Protein AF-A0AAN7Z3M7-F1 (afdb_monomer_lite)

Sequence (203 aa):
MGTEDILPGPYFFSASGLYSAWRIFPDDKDAFILSTVPTQDDPHTYENLNAAAFGASSLCVAVPSRLKATKSEQKPLAGMRIAIKDLFHLKGVHTGCGNRMLHDACKVSSSAVESVLDLGGIIVGKTKTVEFGSSQEVIGDWCDYFYPFNSRGDGYIAGTGSSTGSASSLAAYPWLDITLGTDGELKLEAAVHLLKLIFMSLT

Secondary structure (DSSP, 8-state):
--TTS--SS-EEEETTEEEE-EEEEE-TT--EEEEEEE-SS-TT-EEE-----TT--S-EEEEE-STT----SS-TTTT-EEEEETTS--TTS---TTS----PPPSS--HHHHHHHHTT-EEEEEEP-SGGG---SSS---SSSPPPP-TTTTSSSPPPSSSHHHHHHHHH-TT--EEEE--S---TT------EEE-----

InterPro domains:
  IPR023631 Amidase signature domain [PF01425] (49-184)
  IPR036928 Amidase signature (AS) superfamily [G3DSA:3.90.1300.10] (51-185)
  IPR036928 Amidase signature (AS) superfamily [SSF75304] (69-184)

pLDDT: mean 81.65, std 18.85, range [25.89, 98.0]

Foldseek 3Di:
DDPPPDFDDDWDQDPVGIGFDWDKDFQPQLFFPFWWDADPPDQQAIETDPDDDVPHPGHIWTFGDQRRFDADPQQNQTSAEEEEALLWAGHNADRQQQAPDDDDHDNHTDPVSVVNVRSNYHYGGYTHFDRNQAADPDADPRPHGHFGQALPDPSPDGDGGGSRSQNRCLSHPPSHQWYWDADDGDDVPDSDDDTDTDGPDDD

Radius of gyration: 17.1 Å; chains: 1; bounding box: 47×37×50 Å

Structure (mmCIF, N/CA/C/O backbone):
data_AF-A0AAN7Z3M7-F1
#
_entry.id   AF-A0AAN7Z3M7-F1
#
loop_
_atom_site.group_PDB
_atom_site.id
_atom_site.type_symbol
_atom_site.label_atom_id
_atom_site.label_alt_id
_atom_site.label_comp_id
_atom_site.label_asym_id
_atom_site.label_entity_id
_atom_site.label_seq_id
_atom_site.pdbx_PDB_ins_code
_atom_site.Cartn_x
_atom_site.Cartn_y
_atom_site.Cartn_z
_atom_site.occupancy
_atom_site.B_iso_or_equiv
_atom_site.auth_seq_id
_atom_site.auth_comp_id
_atom_site.auth_asym_id
_atom_site.auth_atom_id
_atom_site.pdbx_PDB_model_num
ATOM 1 N N . MET A 1 1 ? -20.717 -8.870 24.619 1.00 42.72 1 MET A N 1
ATOM 2 C CA . MET A 1 1 ? -20.041 -7.869 23.768 1.00 42.72 1 MET A CA 1
ATOM 3 C C . MET A 1 1 ? -21.131 -7.058 23.103 1.00 42.72 1 MET A C 1
ATOM 5 O O . MET A 1 1 ? -21.916 -7.639 22.365 1.00 42.72 1 MET A O 1
ATOM 9 N N . GLY A 1 2 ? -21.276 -5.793 23.498 1.00 41.59 2 GLY A N 1
ATOM 10 C CA . GLY A 1 2 ? -22.325 -4.911 22.989 1.00 41.59 2 GLY A CA 1
ATOM 11 C C . GLY A 1 2 ? -22.110 -4.613 21.509 1.00 41.59 2 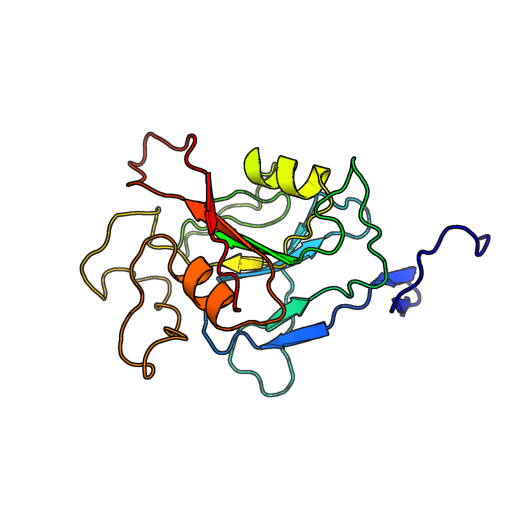GLY A C 1
ATOM 12 O O . GLY A 1 2 ? -20.981 -4.464 21.056 1.00 41.59 2 GLY A O 1
ATOM 13 N N . THR A 1 3 ? -23.199 -4.551 20.759 1.00 49.38 3 THR A N 1
ATOM 14 C CA . THR A 1 3 ? -23.248 -4.275 19.317 1.00 49.38 3 THR A CA 1
ATOM 15 C C . THR A 1 3 ? -22.957 -2.811 18.954 1.00 49.38 3 THR A C 1
ATOM 17 O O . THR A 1 3 ? -23.175 -2.431 17.810 1.00 49.38 3 THR A O 1
ATOM 20 N N . GLU A 1 4 ? -22.498 -1.980 19.896 1.00 53.78 4 GLU A N 1
ATOM 21 C CA . GLU A 1 4 ? -22.423 -0.518 19.729 1.00 53.78 4 GLU A CA 1
ATOM 22 C C . GLU A 1 4 ? -21.101 0.005 19.132 1.00 53.78 4 GLU A C 1
ATOM 24 O O . GLU A 1 4 ? -21.081 1.133 18.656 1.00 53.78 4 GLU A O 1
ATOM 29 N N . ASP A 1 5 ? -20.042 -0.811 19.031 1.00 71.06 5 ASP A N 1
ATOM 30 C CA . ASP A 1 5 ? -18.708 -0.339 18.596 1.00 71.06 5 ASP A CA 1
ATOM 31 C C . ASP A 1 5 ? -18.252 -0.825 17.202 1.00 71.06 5 ASP A C 1
ATOM 33 O O . ASP A 1 5 ? -17.103 -0.620 16.804 1.00 71.06 5 ASP A O 1
ATOM 37 N N . ILE A 1 6 ? -19.117 -1.480 16.420 1.00 78.56 6 ILE A N 1
ATOM 38 C CA . ILE A 1 6 ? -18.743 -1.979 15.084 1.00 78.56 6 ILE A CA 1
ATOM 39 C C . ILE A 1 6 ? -19.221 -0.994 14.014 1.00 78.56 6 ILE A C 1
ATOM 41 O O . ILE A 1 6 ? -20.418 -0.864 13.760 1.00 78.56 6 ILE A O 1
ATOM 45 N N . LEU A 1 7 ? -18.275 -0.333 13.341 1.00 83.88 7 LEU A N 1
ATOM 46 C CA . LEU A 1 7 ? -18.581 0.568 12.226 1.00 83.88 7 LEU A CA 1
ATOM 47 C C . LEU A 1 7 ? -19.316 -0.169 11.087 1.00 83.88 7 LEU A C 1
ATOM 49 O O . LEU A 1 7 ? -18.952 -1.296 10.752 1.00 83.88 7 LEU A O 1
ATOM 53 N N . PRO A 1 8 ? -20.305 0.453 10.421 1.00 85.31 8 PRO A N 1
ATOM 54 C CA . PRO A 1 8 ? -20.988 -0.163 9.287 1.00 85.31 8 PRO A CA 1
ATOM 55 C C . PRO A 1 8 ? -20.027 -0.545 8.155 1.00 85.31 8 PRO A C 1
ATOM 57 O O . PRO A 1 8 ? -19.238 0.269 7.675 1.00 85.31 8 PRO A O 1
ATOM 60 N N . GLY A 1 9 ? -20.110 -1.783 7.669 1.00 86.19 9 GLY A N 1
ATOM 61 C CA . GLY A 1 9 ? -19.325 -2.217 6.518 1.00 86.19 9 GLY A CA 1
ATOM 62 C C . GLY A 1 9 ? -19.331 -3.726 6.311 1.00 86.19 9 GLY A C 1
ATOM 63 O O . GLY A 1 9 ? -19.993 -4.452 7.048 1.00 86.19 9 GLY A O 1
ATOM 64 N N . PRO A 1 10 ? -18.602 -4.216 5.296 1.00 90.94 10 PRO A N 1
ATOM 65 C CA . PRO A 1 10 ? -18.512 -5.641 5.046 1.00 90.94 10 PRO A CA 1
ATOM 66 C C . PRO A 1 10 ? -17.499 -6.280 6.010 1.00 90.94 10 PRO A C 1
ATOM 68 O O . PRO A 1 10 ? -16.396 -5.755 6.232 1.00 90.94 10 PRO A O 1
ATOM 71 N N . TYR A 1 11 ? -17.894 -7.416 6.579 1.00 90.56 11 TYR A N 1
ATOM 72 C CA . TYR A 1 11 ? -17.092 -8.208 7.503 1.00 90.56 11 TYR A CA 1
ATOM 73 C C . TYR A 1 11 ? -17.237 -9.700 7.209 1.00 90.56 11 TYR A C 1
ATOM 75 O O . TYR A 1 11 ? -18.281 -10.147 6.733 1.00 90.56 11 TYR A O 1
ATOM 83 N N . PHE A 1 12 ? -16.205 -10.460 7.554 1.00 90.44 12 PHE A N 1
ATOM 84 C CA . PHE A 1 12 ? -16.257 -11.911 7.660 1.00 90.44 12 PHE A CA 1
ATOM 85 C C . PHE A 1 12 ? -16.180 -12.303 9.132 1.00 90.44 12 PHE A C 1
ATOM 87 O O . PHE A 1 12 ? -15.412 -11.716 9.893 1.00 90.44 12 PHE A O 1
ATOM 94 N N . PHE A 1 13 ? -16.972 -13.289 9.534 1.00 91.06 13 PHE A N 1
ATOM 95 C CA . PHE A 1 13 ? -16.920 -13.847 10.879 1.00 91.06 13 PHE A CA 1
ATOM 96 C C . PHE A 1 13 ? -16.243 -15.218 10.844 1.00 91.06 13 PHE A C 1
ATOM 98 O O . PHE A 1 13 ? -16.541 -16.046 9.984 1.00 91.06 13 PHE A O 1
ATOM 105 N N . SER A 1 14 ? -15.333 -15.435 11.784 1.00 90.31 14 SER A N 1
ATOM 106 C CA . SER A 1 14 ? -14.553 -16.653 11.982 1.00 90.31 14 SER A CA 1
ATOM 107 C C . SER A 1 14 ? -14.596 -17.032 13.466 1.00 90.31 14 SER A C 1
ATOM 109 O O . SER A 1 14 ? -14.865 -16.187 14.319 1.00 90.31 14 SER A O 1
ATOM 111 N N . ALA A 1 15 ? -14.265 -18.283 13.798 1.00 89.25 15 ALA A N 1
ATOM 112 C CA . ALA A 1 15 ? -14.073 -18.711 15.187 1.00 89.25 15 ALA A CA 1
ATOM 113 C C . ALA A 1 15 ? -13.025 -17.860 15.938 1.00 89.25 15 ALA A C 1
ATOM 115 O O . ALA A 1 15 ? -13.081 -17.751 17.159 1.00 89.25 15 ALA A O 1
ATOM 116 N N . SER A 1 16 ? -12.094 -17.241 15.206 1.00 86.31 16 SER A N 1
ATOM 117 C CA . SER A 1 16 ? -11.058 -16.350 15.735 1.00 86.31 16 SER A CA 1
ATOM 118 C C . SER A 1 16 ? -11.484 -14.882 15.866 1.00 86.31 16 SER A C 1
ATOM 120 O O . SER A 1 16 ? -10.731 -14.096 16.431 1.00 86.31 16 SER A O 1
ATOM 122 N N . GLY A 1 17 ? -12.665 -14.491 15.368 1.00 88.12 17 GLY A N 1
ATOM 123 C CA . GLY A 1 17 ? -13.178 -13.125 15.502 1.00 88.12 17 GLY A CA 1
ATOM 124 C C . GLY A 1 17 ? -13.829 -12.554 14.241 1.00 88.12 17 GLY A C 1
ATOM 125 O O . GLY A 1 17 ? -14.156 -13.267 13.290 1.00 88.12 17 GLY A O 1
ATOM 126 N N . LEU A 1 18 ? -14.036 -11.235 14.254 1.00 89.00 18 LEU A N 1
ATOM 127 C CA . LEU A 1 18 ? -14.624 -10.470 13.156 1.00 89.00 18 LEU A CA 1
ATOM 128 C C . LEU A 1 18 ? -13.523 -9.771 12.342 1.00 89.00 18 LEU A C 1
ATOM 130 O O . LEU A 1 18 ? -12.693 -9.052 12.892 1.00 89.00 18 LEU A O 1
ATOM 134 N N . TYR A 1 19 ? -13.543 -9.945 11.024 1.00 88.56 19 TYR A N 1
ATOM 135 C CA . TYR A 1 19 ? -12.515 -9.463 10.102 1.00 88.56 19 TYR A CA 1
ATOM 136 C C . TYR A 1 19 ? -13.113 -8.472 9.113 1.00 88.56 19 TYR A C 1
ATOM 138 O O . TYR A 1 19 ? -14.187 -8.711 8.563 1.00 88.56 19 TYR A O 1
ATOM 146 N N . SER A 1 20 ? -12.421 -7.363 8.847 1.00 88.75 20 SER A N 1
ATOM 147 C CA . SER A 1 20 ? -12.810 -6.465 7.756 1.00 88.75 20 SER A CA 1
ATOM 148 C C . SER A 1 20 ? -12.720 -7.197 6.422 1.00 88.75 20 SER A C 1
ATOM 150 O O . SER A 1 20 ? -11.724 -7.859 6.149 1.00 88.75 20 SER A O 1
ATOM 152 N N . ALA A 1 21 ? -13.740 -7.057 5.578 1.00 91.31 21 ALA A N 1
ATOM 153 C CA . ALA A 1 21 ? -13.697 -7.612 4.236 1.00 91.31 21 ALA A CA 1
ATOM 154 C C . ALA A 1 21 ? -12.974 -6.663 3.272 1.00 91.31 21 ALA A C 1
ATOM 156 O O . ALA A 1 21 ? -13.296 -5.473 3.193 1.00 91.31 21 ALA A O 1
ATOM 157 N N . TRP A 1 22 ? -12.039 -7.220 2.508 1.00 92.38 22 TRP A N 1
ATOM 158 C CA . TRP A 1 22 ? -11.293 -6.529 1.461 1.00 92.38 22 TRP A CA 1
ATOM 159 C C . TRP A 1 22 ? -11.620 -7.179 0.126 1.00 92.38 22 TRP A C 1
ATOM 161 O O . TRP A 1 22 ? -11.685 -8.405 0.018 1.00 92.38 22 TRP A O 1
ATOM 171 N N . ARG A 1 23 ? -11.847 -6.359 -0.897 1.00 93.44 23 ARG A N 1
ATOM 172 C CA . ARG A 1 23 ? -12.007 -6.858 -2.259 1.00 93.44 23 ARG A CA 1
ATOM 173 C C . ARG A 1 23 ? -10.627 -7.024 -2.876 1.00 93.44 23 ARG A C 1
ATOM 175 O O . ARG A 1 23 ? -9.811 -6.116 -2.798 1.00 93.44 23 ARG A O 1
ATOM 182 N N . ILE A 1 24 ? -10.398 -8.164 -3.509 1.00 93.38 24 ILE A N 1
ATOM 183 C CA . ILE A 1 24 ? -9.138 -8.474 -4.175 1.00 93.38 24 ILE A CA 1
ATOM 184 C C . ILE A 1 24 ? -9.234 -8.062 -5.647 1.00 93.38 24 ILE A C 1
ATOM 186 O O . ILE A 1 24 ? -10.194 -8.434 -6.327 1.00 93.38 24 ILE A O 1
ATOM 190 N N . PHE A 1 25 ? -8.268 -7.277 -6.122 1.00 93.62 25 PHE A N 1
ATOM 191 C CA . PHE A 1 25 ? -8.141 -6.873 -7.526 1.00 93.62 25 PHE A CA 1
ATOM 192 C C . PHE A 1 25 ? -6.819 -7.387 -8.102 1.00 93.62 25 PHE A C 1
ATOM 194 O O . PHE A 1 25 ? -5.802 -7.235 -7.430 1.00 93.62 25 PHE A O 1
ATOM 201 N N . PRO A 1 26 ? -6.796 -7.964 -9.314 1.00 93.81 26 PRO A N 1
ATOM 202 C CA . PRO A 1 26 ? -5.538 -8.290 -9.974 1.00 93.81 26 PRO A CA 1
ATOM 203 C C . PRO A 1 26 ? -4.776 -7.009 -10.346 1.00 93.81 26 PRO A C 1
ATOM 205 O O . PRO A 1 26 ? -5.374 -6.000 -10.729 1.00 93.81 26 PRO A O 1
ATOM 208 N N . ASP A 1 27 ? -3.451 -7.049 -10.229 1.00 93.31 27 ASP A N 1
ATOM 209 C CA . ASP A 1 27 ? -2.539 -6.002 -10.685 1.00 93.31 27 ASP A CA 1
ATOM 210 C C . ASP A 1 27 ? -2.136 -6.265 -12.143 1.00 93.31 27 ASP A C 1
ATOM 212 O O . ASP A 1 27 ? -1.028 -6.705 -12.444 1.00 93.31 27 ASP A O 1
ATOM 216 N N . ASP A 1 28 ? -3.060 -6.025 -13.073 1.00 90.50 28 ASP A N 1
ATOM 217 C CA . ASP A 1 28 ? -2.861 -6.280 -14.510 1.00 90.50 28 ASP A CA 1
ATOM 218 C C . ASP A 1 28 ? -1.732 -5.444 -15.134 1.00 90.50 28 ASP A C 1
ATOM 220 O O . ASP A 1 28 ? -1.245 -5.753 -16.222 1.00 90.50 28 ASP A O 1
ATOM 224 N N . LYS A 1 29 ? -1.338 -4.350 -14.475 1.00 88.50 29 LYS A N 1
ATOM 225 C CA . LYS A 1 29 ? -0.234 -3.488 -14.908 1.00 88.50 29 LYS A CA 1
ATOM 226 C C . LYS A 1 29 ? 1.098 -3.844 -14.285 1.00 88.50 29 LYS A C 1
ATOM 228 O O . LYS A 1 29 ? 2.083 -3.204 -14.643 1.00 88.50 29 LYS A O 1
ATOM 233 N N . ASP A 1 30 ? 1.135 -4.838 -13.402 1.00 90.38 30 ASP A N 1
ATOM 234 C CA . ASP A 1 30 ? 2.348 -5.230 -12.690 1.00 90.38 30 ASP A CA 1
ATOM 235 C C . ASP A 1 30 ? 3.014 -3.998 -12.032 1.00 90.38 30 ASP A C 1
ATOM 237 O O . ASP A 1 30 ? 4.217 -3.762 -12.155 1.00 90.38 30 ASP A O 1
ATOM 241 N N . ALA A 1 31 ? 2.187 -3.135 -11.426 1.00 91.69 31 ALA A N 1
ATOM 242 C CA . ALA A 1 31 ? 2.548 -1.839 -10.855 1.00 91.69 31 ALA A CA 1
ATOM 243 C C . ALA A 1 31 ? 2.985 -1.910 -9.389 1.00 91.69 31 ALA A C 1
ATOM 245 O O . ALA A 1 31 ? 3.657 -0.992 -8.899 1.00 91.69 31 ALA A O 1
ATOM 246 N N . PHE A 1 32 ? 2.635 -2.987 -8.695 1.00 94.62 32 PHE A N 1
ATOM 247 C CA . PHE A 1 32 ? 2.927 -3.222 -7.291 1.00 94.62 32 PHE A CA 1
ATOM 248 C C . PHE A 1 32 ? 4.041 -4.265 -7.119 1.00 94.62 32 PHE A C 1
ATOM 250 O O . PHE A 1 32 ? 4.155 -5.215 -7.883 1.00 94.62 32 PHE A O 1
ATOM 257 N N . ILE A 1 33 ? 4.878 -4.079 -6.096 1.00 93.25 33 ILE A N 1
ATOM 258 C CA . ILE A 1 33 ? 5.827 -5.104 -5.619 1.00 93.25 33 ILE A CA 1
ATOM 259 C C . ILE A 1 33 ? 5.152 -5.986 -4.568 1.00 93.25 33 ILE A C 1
ATOM 261 O O . ILE A 1 33 ? 5.421 -7.181 -4.493 1.00 93.25 33 ILE A O 1
ATOM 265 N N . LEU A 1 34 ? 4.270 -5.402 -3.751 1.00 93.00 34 LEU A N 1
ATOM 266 C CA . LEU A 1 34 ? 3.515 -6.127 -2.736 1.00 93.00 34 LEU A CA 1
ATOM 267 C C . LEU A 1 34 ? 2.180 -5.436 -2.432 1.00 93.00 34 LEU A C 1
ATOM 269 O O . LEU A 1 34 ? 2.072 -4.208 -2.508 1.00 93.00 34 LEU A O 1
ATOM 273 N N . SER A 1 35 ? 1.184 -6.229 -2.039 1.00 96.00 35 SER A N 1
ATOM 274 C CA . SER A 1 35 ? -0.085 -5.746 -1.485 1.00 96.00 35 SER A CA 1
ATOM 275 C C . SER A 1 35 ? -0.004 -5.708 0.035 1.00 96.00 35 SER A C 1
ATOM 277 O O . SER A 1 35 ? 0.618 -6.576 0.644 1.00 96.00 35 SER A O 1
ATOM 279 N N . THR A 1 36 ? -0.673 -4.744 0.664 1.00 96.19 36 THR A N 1
ATOM 280 C CA . THR A 1 36 ? -0.674 -4.605 2.125 1.00 96.19 36 THR A CA 1
ATOM 281 C C . THR A 1 36 ? -2.071 -4.574 2.710 1.00 96.19 36 THR A C 1
ATOM 283 O O . THR A 1 36 ? -3.005 -4.050 2.104 1.00 96.19 36 THR A O 1
ATOM 286 N N . VAL A 1 37 ? -2.187 -5.089 3.929 1.00 95.62 37 VAL A N 1
ATOM 287 C CA . VAL A 1 37 ? -3.348 -4.896 4.802 1.00 95.62 37 VAL A CA 1
ATOM 288 C C . VAL A 1 37 ? -2.859 -4.493 6.198 1.00 95.62 37 VAL A C 1
ATOM 290 O O . VAL A 1 37 ? -1.788 -4.942 6.607 1.00 95.62 37 VAL A O 1
ATOM 293 N N . PRO A 1 38 ? -3.577 -3.617 6.920 1.00 95.06 38 PRO A N 1
ATOM 294 C CA . PRO A 1 38 ? -3.274 -3.329 8.313 1.00 95.06 38 PRO A CA 1
ATOM 295 C C . PRO A 1 38 ? -3.558 -4.565 9.168 1.00 95.06 38 PRO A C 1
ATOM 297 O O . PRO A 1 38 ? -4.494 -5.324 8.883 1.00 95.06 38 PRO A O 1
ATOM 300 N N . THR A 1 39 ? -2.783 -4.745 10.233 1.00 93.19 39 THR A N 1
ATOM 301 C CA . THR A 1 39 ? -3.054 -5.790 11.221 1.00 93.19 39 THR A CA 1
ATOM 302 C C . THR A 1 39 ? -4.333 -5.465 11.995 1.00 93.19 39 THR A C 1
ATOM 304 O O . THR A 1 39 ? -4.825 -4.333 11.997 1.00 93.19 39 THR A O 1
ATOM 307 N N . GLN A 1 40 ? -4.917 -6.472 12.646 1.00 85.19 40 GLN A N 1
ATOM 308 C CA . GLN A 1 40 ? -6.149 -6.268 13.415 1.00 85.19 40 GLN A CA 1
ATOM 309 C C . GLN A 1 40 ? -5.932 -5.406 14.665 1.00 85.19 40 GLN A C 1
ATOM 311 O O . GLN A 1 40 ? -6.848 -4.69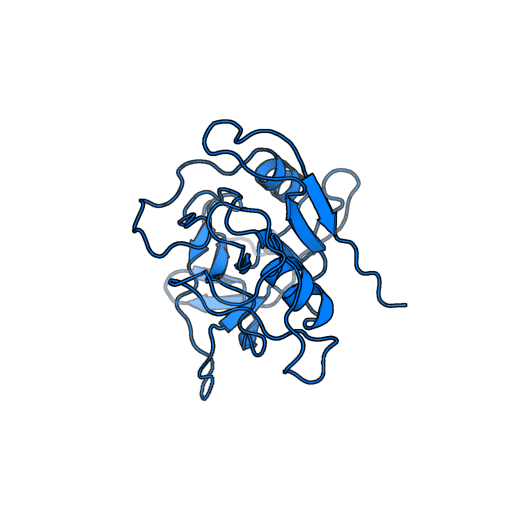2 15.068 1.00 85.19 40 GLN A O 1
ATOM 316 N N . ASP A 1 41 ? -4.737 -5.477 15.253 1.00 87.81 41 ASP A N 1
ATOM 317 C CA . ASP A 1 41 ? -4.434 -4.872 16.550 1.00 87.81 41 ASP A CA 1
ATOM 318 C C . ASP A 1 41 ? -3.913 -3.433 16.435 1.00 87.81 41 ASP A C 1
ATOM 320 O O . ASP A 1 41 ? -4.127 -2.627 17.340 1.00 87.81 41 ASP A O 1
ATOM 324 N N . ASP A 1 42 ? -3.228 -3.097 15.335 1.00 92.94 42 ASP A N 1
ATOM 325 C CA . ASP A 1 42 ? -2.597 -1.792 15.138 1.00 92.94 42 ASP A CA 1
ATOM 326 C C . ASP A 1 42 ? -2.821 -1.282 13.701 1.00 92.94 42 ASP A C 1
ATOM 328 O O . ASP A 1 42 ? -2.194 -1.790 12.770 1.00 92.94 42 ASP A O 1
ATOM 332 N N . PRO A 1 43 ? -3.641 -0.232 13.492 1.00 90.56 43 PRO A N 1
ATOM 333 C CA . PRO A 1 43 ? -3.893 0.325 12.162 1.00 90.56 43 PRO A CA 1
ATOM 334 C C . PRO A 1 43 ? -2.660 0.976 11.507 1.00 90.56 43 PRO A C 1
ATOM 336 O O . PRO A 1 43 ? -2.715 1.312 10.321 1.00 90.56 43 PRO A O 1
ATOM 339 N N . HIS A 1 44 ? -1.562 1.161 12.251 1.00 96.31 44 HIS A N 1
ATOM 340 C CA . HIS A 1 44 ? -0.281 1.660 11.740 1.00 96.31 44 HIS A CA 1
ATOM 341 C C . HIS A 1 44 ? 0.729 0.538 11.469 1.00 96.31 44 HIS A C 1
ATOM 343 O O . HIS A 1 44 ? 1.785 0.799 10.894 1.00 96.31 44 HIS A O 1
ATOM 349 N N . THR A 1 45 ? 0.428 -0.708 11.843 1.00 97.50 45 THR A N 1
ATOM 350 C CA . THR A 1 45 ? 1.241 -1.871 11.475 1.00 97.50 45 THR A CA 1
ATOM 351 C C . THR A 1 45 ? 0.568 -2.614 10.334 1.00 97.50 45 THR A C 1
ATOM 353 O O . THR A 1 45 ? -0.628 -2.883 10.366 1.00 97.50 45 THR A O 1
ATOM 356 N N . TYR A 1 46 ? 1.349 -2.960 9.320 1.00 97.25 46 TYR A N 1
ATOM 357 C CA . TYR A 1 46 ? 0.869 -3.626 8.122 1.00 97.25 46 TYR A CA 1
ATOM 358 C C . TYR A 1 46 ? 1.544 -4.976 7.939 1.00 97.25 46 TYR A C 1
ATOM 360 O O . TYR A 1 46 ? 2.652 -5.213 8.412 1.00 97.25 46 TYR A O 1
ATOM 368 N N . GLU A 1 47 ? 0.881 -5.840 7.191 1.00 95.44 47 GLU A N 1
ATOM 369 C CA . GLU A 1 47 ? 1.401 -7.123 6.747 1.00 95.44 47 GLU A CA 1
ATOM 370 C C . GLU A 1 47 ? 1.241 -7.264 5.231 1.00 95.44 47 GLU A C 1
ATOM 372 O O . GLU A 1 47 ? 0.418 -6.592 4.596 1.00 95.44 47 GLU A O 1
ATOM 377 N N . ASN A 1 48 ? 2.064 -8.128 4.637 1.00 93.00 48 ASN A N 1
ATOM 378 C CA . ASN A 1 48 ? 1.948 -8.458 3.224 1.00 93.00 48 ASN A CA 1
ATOM 379 C C . ASN A 1 48 ? 0.735 -9.373 3.011 1.00 93.00 48 ASN A C 1
ATOM 381 O O . ASN A 1 48 ? 0.636 -10.434 3.634 1.00 93.00 48 ASN A O 1
ATOM 385 N N . LEU A 1 49 ? -0.161 -8.984 2.103 1.00 89.94 49 LEU A N 1
ATOM 386 C CA . LEU A 1 49 ? -1.231 -9.866 1.666 1.00 89.94 49 LEU A CA 1
ATOM 387 C C . LEU A 1 49 ? -0.674 -10.922 0.703 1.00 89.94 49 LEU A C 1
ATOM 389 O O . LEU A 1 49 ? -0.488 -10.671 -0.487 1.00 89.94 49 LEU A O 1
ATOM 393 N N . ASN A 1 50 ? -0.541 -12.147 1.201 1.00 82.56 50 ASN A N 1
ATOM 394 C CA . ASN A 1 50 ? -0.228 -13.318 0.385 1.00 82.56 50 ASN A CA 1
ATOM 395 C C . ASN A 1 50 ? -1.519 -13.992 -0.104 1.00 82.56 50 ASN A C 1
ATOM 397 O O . ASN A 1 50 ? -1.903 -15.055 0.384 1.00 82.56 50 ASN A O 1
ATOM 401 N N . ALA A 1 51 ? -2.217 -13.357 -1.047 1.00 77.69 51 ALA A N 1
ATOM 402 C CA . ALA A 1 51 ? -3.421 -13.913 -1.660 1.00 77.69 51 ALA A CA 1
ATOM 403 C C . ALA A 1 51 ? -3.406 -13.733 -3.182 1.00 77.69 51 ALA A C 1
ATOM 405 O O . ALA A 1 51 ? -2.976 -12.702 -3.694 1.00 77.69 51 ALA A O 1
ATOM 406 N N . ALA A 1 52 ? -3.923 -14.731 -3.897 1.00 75.19 52 ALA A N 1
ATOM 407 C CA . ALA A 1 52 ? -4.102 -14.695 -5.343 1.00 75.19 52 ALA A CA 1
ATOM 408 C C . ALA A 1 52 ? -5.591 -14.823 -5.684 1.00 75.19 52 ALA A C 1
ATOM 410 O O . ALA A 1 52 ? -6.304 -15.646 -5.105 1.00 75.19 52 ALA A O 1
ATOM 411 N N . ALA A 1 53 ? -6.068 -14.015 -6.630 1.00 73.94 53 ALA A N 1
ATOM 412 C CA . ALA A 1 53 ? -7.385 -14.207 -7.218 1.00 73.94 53 ALA A CA 1
ATOM 413 C C . ALA A 1 53 ? -7.369 -15.452 -8.119 1.00 73.94 53 ALA A C 1
ATOM 415 O O . ALA A 1 53 ? -6.379 -15.737 -8.793 1.00 73.94 53 ALA A O 1
ATOM 416 N N . PHE A 1 54 ? -8.472 -16.203 -8.140 1.00 72.31 54 PHE A N 1
ATOM 417 C CA . PHE A 1 54 ? -8.581 -17.392 -8.983 1.00 72.31 54 PHE A CA 1
ATOM 418 C C . PHE A 1 54 ? -8.362 -17.028 -10.460 1.00 72.31 54 PHE A C 1
ATOM 420 O O . PHE A 1 54 ? -9.075 -16.187 -11.004 1.00 72.31 54 PHE A O 1
ATOM 427 N N . GLY A 1 55 ? -7.376 -17.665 -11.095 1.00 76.62 55 GLY A N 1
ATOM 428 C CA . GLY A 1 55 ? -7.016 -17.417 -12.493 1.00 76.62 55 GLY A CA 1
ATOM 429 C C . GLY A 1 55 ? -6.147 -16.178 -12.737 1.00 76.62 55 GLY A C 1
ATOM 430 O O . GLY A 1 55 ? -5.800 -15.927 -13.888 1.00 76.62 55 GLY A O 1
ATOM 431 N N . ALA A 1 56 ? -5.766 -15.422 -11.701 1.00 76.62 56 ALA A N 1
ATOM 432 C CA . ALA A 1 56 ? -4.809 -14.330 -11.845 1.00 76.62 56 ALA A CA 1
ATOM 433 C C . ALA A 1 56 ? -3.373 -14.873 -11.880 1.00 76.62 56 ALA A C 1
ATOM 435 O O . ALA A 1 56 ? -2.969 -15.656 -11.021 1.00 76.62 56 ALA A O 1
ATOM 436 N N . SER A 1 57 ? -2.599 -14.436 -12.873 1.00 78.06 57 SER A N 1
ATOM 437 C CA . SER A 1 57 ? -1.152 -14.675 -12.956 1.00 78.06 57 SER A CA 1
ATOM 438 C C . SER A 1 57 ? -0.325 -13.532 -12.360 1.00 78.06 57 SER A C 1
ATOM 440 O O . SER A 1 57 ? 0.896 -13.639 -12.283 1.00 78.06 57 SER A O 1
ATOM 442 N N . SER A 1 58 ? -0.978 -12.433 -11.982 1.00 83.00 58 SER A N 1
ATOM 443 C CA . SER A 1 58 ? -0.378 -11.242 -11.386 1.00 83.00 58 SER A CA 1
ATOM 444 C C . SER A 1 58 ? -0.621 -11.186 -9.878 1.00 83.00 58 SER A C 1
ATOM 446 O O . SER A 1 58 ? -1.506 -11.856 -9.333 1.00 83.00 58 SER A O 1
ATOM 448 N N . LEU A 1 59 ? 0.170 -10.352 -9.198 1.00 91.06 59 LEU A N 1
ATOM 449 C CA . LEU A 1 59 ? -0.089 -9.982 -7.813 1.00 91.06 59 LEU A CA 1
ATOM 450 C C . LEU A 1 59 ? -1.517 -9.440 -7.678 1.00 91.06 59 LEU A C 1
ATOM 452 O O . LEU A 1 59 ? -2.050 -8.820 -8.594 1.00 91.06 59 LEU A O 1
ATOM 456 N N . CYS A 1 60 ? -2.148 -9.671 -6.533 1.00 94.06 60 CYS A N 1
ATOM 457 C CA . CYS A 1 60 ? -3.457 -9.115 -6.253 1.00 94.06 60 CYS A CA 1
ATOM 458 C C . CYS A 1 60 ? -3.395 -8.108 -5.105 1.00 94.06 60 CYS A C 1
ATOM 460 O O . CYS A 1 60 ? -2.740 -8.347 -4.094 1.00 94.06 60 CYS A O 1
ATOM 462 N N . VAL A 1 61 ? -4.110 -6.995 -5.260 1.00 96.06 61 VAL A N 1
ATOM 463 C CA . VAL A 1 61 ? -4.172 -5.903 -4.290 1.00 96.06 61 VAL A CA 1
ATOM 464 C C . VAL A 1 61 ? -5.440 -6.008 -3.450 1.00 96.06 61 VAL A C 1
ATOM 466 O O . VAL A 1 61 ? -6.554 -6.105 -3.977 1.00 96.06 61 VAL A O 1
ATOM 469 N N . ALA A 1 62 ? -5.266 -5.965 -2.130 1.00 95.56 62 ALA A N 1
ATOM 470 C CA . ALA A 1 62 ? -6.350 -5.851 -1.168 1.00 95.56 62 ALA A CA 1
ATOM 471 C C . ALA A 1 62 ? -6.895 -4.424 -1.168 1.00 95.56 62 ALA A C 1
ATOM 473 O O . ALA A 1 62 ? -6.188 -3.466 -0.861 1.00 95.56 62 ALA A O 1
ATOM 474 N N . VAL A 1 63 ? -8.186 -4.274 -1.441 1.00 95.69 63 VAL A N 1
ATOM 475 C CA . VAL A 1 63 ? -8.833 -2.967 -1.494 1.00 95.69 63 VAL A CA 1
ATOM 476 C C . VAL A 1 63 ? -9.962 -2.897 -0.463 1.00 95.69 63 VAL A C 1
ATOM 478 O O . VAL A 1 63 ? -10.930 -3.662 -0.558 1.00 95.69 63 VAL A O 1
ATOM 481 N N . PRO A 1 64 ? -9.887 -1.974 0.515 1.00 94.50 64 PRO A N 1
ATOM 482 C CA . PRO A 1 64 ? -10.891 -1.868 1.559 1.00 94.50 64 PRO A CA 1
ATOM 483 C C . PRO A 1 64 ? -12.159 -1.198 1.025 1.00 94.50 64 PRO A C 1
ATOM 485 O O . PRO A 1 64 ? -12.135 -0.402 0.077 1.00 94.50 64 PRO A O 1
ATOM 488 N N . SER A 1 65 ? -13.287 -1.494 1.671 1.00 93.19 65 SER A N 1
ATOM 489 C CA . SER A 1 65 ? -14.519 -0.732 1.467 1.00 93.19 65 SER A CA 1
ATOM 490 C C . SER A 1 65 ? -14.400 0.666 2.075 1.00 93.19 65 SER A C 1
ATOM 492 O O . SER A 1 65 ? -13.848 0.839 3.159 1.00 93.19 65 SER A O 1
ATOM 494 N N . ARG A 1 66 ? -14.999 1.656 1.411 1.00 91.19 66 ARG A N 1
ATOM 495 C CA . ARG A 1 66 ? -15.077 3.037 1.907 1.00 91.19 66 ARG A CA 1
ATOM 496 C C . ARG A 1 66 ? -16.212 3.271 2.906 1.00 91.19 66 ARG A C 1
ATOM 498 O O . ARG A 1 66 ? -16.264 4.334 3.502 1.00 91.19 66 ARG A O 1
ATOM 505 N N . LEU A 1 67 ? -17.110 2.301 3.103 1.00 88.62 67 LEU A N 1
ATOM 506 C CA . LEU A 1 67 ? -18.318 2.478 3.928 1.00 88.62 67 LEU A CA 1
ATOM 507 C C . LEU A 1 67 ? -18.022 2.822 5.395 1.00 88.62 67 LEU A C 1
ATOM 509 O O . LEU A 1 67 ? -18.810 3.515 6.025 1.00 88.62 67 LEU A O 1
ATOM 513 N N . LYS A 1 68 ? -16.879 2.365 5.917 1.00 83.25 68 LYS A N 1
ATOM 514 C CA . LYS A 1 68 ? -16.450 2.616 7.302 1.00 83.25 68 LYS A CA 1
ATOM 515 C C . LYS A 1 68 ? -15.843 4.007 7.495 1.00 83.25 68 LYS A C 1
ATOM 517 O O . LYS A 1 68 ? -15.565 4.397 8.624 1.00 83.25 68 LYS A O 1
ATOM 522 N N . ALA A 1 69 ? -15.556 4.720 6.408 1.00 86.94 69 ALA A N 1
ATOM 523 C CA . ALA A 1 69 ? -14.787 5.947 6.453 1.00 86.94 69 ALA A CA 1
ATOM 524 C C . ALA A 1 69 ? -15.691 7.177 6.518 1.00 86.94 69 ALA A C 1
ATOM 526 O O . ALA A 1 69 ? -16.423 7.478 5.576 1.00 86.94 69 ALA A O 1
ATOM 527 N N . THR A 1 70 ? -15.548 7.936 7.599 1.00 88.62 70 THR A N 1
ATOM 528 C CA . THR A 1 70 ? -16.152 9.260 7.746 1.00 88.62 70 THR A CA 1
ATOM 529 C C . THR A 1 70 ? -15.040 10.294 7.720 1.00 88.62 70 THR A C 1
ATOM 531 O O . THR A 1 70 ? -14.188 10.308 8.609 1.00 88.62 70 THR A O 1
ATOM 534 N N . LYS A 1 71 ? -15.028 11.150 6.694 1.00 92.25 71 LYS A N 1
ATOM 535 C CA . LYS A 1 71 ? -14.091 12.275 6.634 1.00 92.25 71 LYS A CA 1
ATOM 536 C C . LYS A 1 71 ? -14.430 13.291 7.719 1.00 92.25 71 LYS A C 1
ATOM 538 O O . LYS A 1 71 ? -15.592 13.649 7.893 1.00 92.25 71 LYS A O 1
ATOM 543 N N . SER A 1 72 ? -13.404 13.769 8.407 1.00 94.25 72 SER A N 1
ATOM 544 C CA . SER A 1 72 ? -13.484 14.880 9.355 1.00 94.25 72 SER A CA 1
ATOM 545 C C . SER A 1 72 ? -12.303 15.825 9.142 1.00 94.25 72 SER A C 1
ATOM 547 O O . SER A 1 72 ? -11.385 15.504 8.386 1.00 94.25 72 SER A O 1
ATOM 549 N N . GLU A 1 73 ? -12.297 16.970 9.823 1.00 94.62 73 GLU A N 1
ATOM 550 C CA . GLU A 1 73 ? -11.149 17.887 9.805 1.00 94.62 73 GLU A CA 1
ATOM 551 C C . GLU A 1 73 ? -9.861 17.210 10.300 1.00 94.62 73 GLU A C 1
ATOM 553 O O . GLU A 1 73 ? -8.785 17.470 9.772 1.00 94.62 73 GLU A O 1
ATOM 558 N N . GLN A 1 74 ? -9.972 16.296 11.271 1.00 95.31 74 GLN A N 1
ATOM 559 C CA . GLN A 1 74 ? -8.840 15.545 11.824 1.00 95.31 74 GLN A CA 1
ATOM 560 C C . GLN A 1 74 ? -8.429 14.359 10.942 1.00 95.31 74 GLN A C 1
ATOM 562 O O . GLN A 1 74 ? -7.272 13.955 10.968 1.00 95.31 74 GLN A O 1
ATOM 567 N N . LYS A 1 75 ? -9.364 13.791 10.166 1.00 95.62 75 LYS A N 1
ATOM 568 C CA . LYS A 1 75 ? -9.117 12.654 9.265 1.00 95.62 75 LYS A CA 1
ATOM 569 C C . LYS A 1 75 ? -9.557 12.964 7.829 1.00 95.62 75 LYS A C 1
ATOM 571 O O . LYS A 1 75 ? -10.497 12.343 7.318 1.00 95.62 75 LYS A O 1
ATOM 576 N N . PRO A 1 76 ? -8.907 13.923 7.147 1.00 96.00 76 PRO A N 1
ATOM 577 C CA . PRO A 1 76 ? -9.310 14.345 5.806 1.00 96.00 76 PRO A CA 1
ATOM 578 C C . PRO A 1 76 ? -9.083 13.259 4.741 1.00 96.00 76 PRO A C 1
ATOM 580 O O . PRO A 1 76 ? -9.751 13.263 3.700 1.00 96.00 76 PRO A O 1
ATOM 583 N N . LEU A 1 77 ? -8.175 12.310 5.004 1.00 95.69 77 LEU A N 1
ATOM 584 C CA . LEU A 1 77 ? -7.870 11.182 4.123 1.00 95.69 77 LEU A CA 1
ATOM 585 C C . LEU A 1 77 ? -8.687 9.925 4.453 1.00 95.69 77 LEU A C 1
ATOM 587 O O . LEU A 1 77 ? -8.482 8.898 3.809 1.00 95.69 77 LEU A O 1
ATOM 591 N N . ALA A 1 78 ? -9.637 9.988 5.397 1.00 95.00 78 ALA A N 1
ATOM 592 C CA . ALA A 1 78 ? -10.489 8.848 5.728 1.00 95.00 78 ALA A CA 1
ATOM 593 C C . ALA A 1 78 ? -11.137 8.250 4.467 1.00 95.00 78 ALA A C 1
ATOM 595 O O . ALA A 1 78 ? -11.842 8.932 3.714 1.00 95.00 78 ALA A O 1
ATOM 596 N N . GLY A 1 79 ? -10.889 6.957 4.242 1.00 93.31 79 GLY A N 1
ATOM 597 C CA . GLY A 1 79 ? -11.432 6.197 3.110 1.00 93.31 79 GLY A CA 1
ATOM 598 C C . GLY A 1 79 ? -10.680 6.378 1.793 1.00 93.31 79 GLY A C 1
ATOM 599 O O . GLY A 1 79 ? -11.073 5.775 0.789 1.00 93.31 79 GLY A O 1
ATOM 600 N N . MET A 1 80 ? -9.613 7.180 1.783 1.00 96.31 80 MET A N 1
ATOM 601 C CA . MET A 1 80 ? -8.707 7.275 0.644 1.00 96.31 80 MET A CA 1
ATOM 602 C C . MET A 1 80 ? -7.772 6.072 0.623 1.00 96.31 80 MET A C 1
ATOM 604 O O . MET A 1 80 ? -7.188 5.684 1.637 1.00 96.31 80 MET A O 1
ATOM 608 N N . ARG A 1 81 ? -7.648 5.483 -0.562 1.00 97.25 81 ARG A N 1
ATOM 609 C CA . ARG A 1 81 ? -6.814 4.316 -0.835 1.00 97.25 81 ARG A CA 1
ATOM 610 C C . ARG A 1 81 ? -5.528 4.795 -1.476 1.00 97.25 81 ARG A C 1
ATOM 612 O O . ARG A 1 81 ? -5.565 5.441 -2.523 1.00 97.25 81 ARG A O 1
ATOM 619 N N . ILE A 1 82 ? -4.413 4.517 -0.819 1.00 97.62 82 ILE A N 1
ATOM 620 C CA . ILE A 1 82 ? -3.134 5.146 -1.118 1.00 97.62 82 ILE A CA 1
ATOM 621 C C . ILE A 1 82 ? -2.106 4.060 -1.379 1.00 97.62 82 ILE A C 1
ATOM 623 O O . ILE A 1 82 ? -2.015 3.091 -0.632 1.00 97.62 82 ILE A O 1
ATOM 627 N N . ALA A 1 83 ? -1.318 4.218 -2.433 1.00 97.81 83 ALA A N 1
ATOM 628 C CA . ALA A 1 83 ? -0.164 3.364 -2.667 1.00 97.81 83 ALA A CA 1
ATOM 629 C C . ALA A 1 83 ? 1.117 4.164 -2.456 1.00 97.81 83 ALA A C 1
ATOM 631 O O . ALA A 1 83 ? 1.177 5.361 -2.740 1.00 97.81 83 ALA A O 1
ATOM 632 N N . ILE A 1 84 ? 2.151 3.510 -1.944 1.00 97.00 84 ILE A N 1
ATOM 633 C CA . ILE A 1 84 ? 3.425 4.169 -1.648 1.00 97.00 84 ILE A CA 1
ATOM 634 C C . ILE A 1 84 ? 4.511 3.586 -2.535 1.00 97.00 84 ILE A C 1
ATOM 636 O O . ILE A 1 84 ? 4.545 2.386 -2.781 1.00 97.00 84 ILE A O 1
ATOM 640 N N . LYS A 1 85 ? 5.397 4.418 -3.068 1.00 94.00 85 LYS A N 1
ATOM 641 C CA . LYS A 1 85 ? 6.605 3.946 -3.750 1.00 94.00 85 LYS A CA 1
ATOM 642 C C . LYS A 1 85 ? 7.419 3.054 -2.815 1.00 94.00 85 LYS A C 1
ATOM 644 O O . LYS A 1 85 ? 7.514 3.362 -1.625 1.00 94.00 85 LYS A O 1
ATOM 649 N N . ASP A 1 86 ? 8.042 1.996 -3.332 1.00 94.00 86 ASP A N 1
ATOM 650 C CA . ASP A 1 86 ? 8.908 1.092 -2.552 1.00 94.00 86 ASP A CA 1
ATOM 651 C C . ASP A 1 86 ? 10.248 1.731 -2.121 1.00 94.00 86 ASP A C 1
ATOM 653 O O . ASP A 1 86 ? 11.290 1.101 -2.098 1.00 94.00 86 ASP A O 1
ATOM 657 N N . LEU A 1 87 ? 10.217 3.012 -1.768 1.00 92.56 87 LEU A N 1
ATOM 658 C CA . LEU A 1 87 ? 11.260 3.750 -1.058 1.00 92.56 87 LEU A CA 1
ATOM 659 C C . LEU A 1 87 ? 10.753 4.257 0.297 1.00 92.56 87 LEU A C 1
ATOM 661 O O . LEU A 1 87 ? 11.536 4.682 1.140 1.00 92.56 87 LEU A O 1
ATOM 665 N N . PHE A 1 88 ? 9.436 4.223 0.512 1.00 94.06 88 PHE A N 1
ATOM 666 C CA . PHE A 1 88 ? 8.834 4.563 1.786 1.00 94.06 88 PHE A CA 1
ATOM 667 C C . PHE A 1 88 ? 8.780 3.324 2.677 1.00 94.06 88 PHE A C 1
ATOM 669 O O . PHE A 1 88 ? 8.258 2.270 2.290 1.00 94.06 88 PHE A O 1
ATOM 676 N N . HIS A 1 89 ? 9.295 3.463 3.893 1.00 96.06 89 HIS A N 1
ATOM 677 C CA . HIS A 1 89 ? 9.125 2.458 4.928 1.00 96.06 89 HIS A CA 1
ATOM 678 C C . HIS A 1 89 ? 7.678 2.463 5.410 1.00 96.06 89 HIS A C 1
ATOM 680 O O . HIS A 1 89 ? 7.078 3.521 5.607 1.00 96.06 89 HIS A O 1
ATOM 686 N N . LEU A 1 90 ? 7.141 1.266 5.611 1.00 97.12 90 LEU A N 1
ATOM 687 C CA . LEU A 1 90 ? 5.839 1.033 6.215 1.00 97.12 90 LEU A CA 1
ATOM 688 C C . LEU A 1 90 ? 6.031 -0.043 7.276 1.00 97.12 90 LEU A C 1
ATOM 690 O O . LEU A 1 90 ? 6.577 -1.111 6.985 1.00 97.12 90 LEU A O 1
ATOM 694 N N . LYS A 1 91 ? 5.646 0.265 8.512 1.00 97.88 91 LYS A N 1
ATOM 695 C CA . LYS A 1 91 ? 5.849 -0.621 9.656 1.00 97.88 91 LYS A CA 1
ATOM 696 C C . LYS A 1 91 ? 5.207 -1.990 9.407 1.00 97.88 91 LYS A C 1
ATOM 698 O O . LYS A 1 91 ? 4.041 -2.073 9.037 1.00 97.88 91 LYS A O 1
ATOM 703 N N . GLY A 1 92 ? 5.976 -3.054 9.626 1.00 96.06 92 GLY A N 1
ATOM 704 C CA . GLY A 1 92 ? 5.546 -4.448 9.472 1.00 96.06 92 GLY A CA 1
ATOM 705 C C . GLY A 1 92 ? 5.718 -5.037 8.066 1.00 96.06 92 GLY A C 1
ATOM 706 O O . GLY A 1 92 ? 5.598 -6.250 7.900 1.00 96.06 92 GLY A O 1
ATOM 707 N N . VAL A 1 93 ? 6.115 -4.235 7.069 1.00 94.81 93 VAL A N 1
ATOM 708 C CA . VAL A 1 93 ? 6.429 -4.733 5.720 1.00 94.81 93 VAL A CA 1
ATOM 709 C C . VAL A 1 93 ? 7.847 -4.381 5.280 1.00 94.81 93 VAL A C 1
ATOM 711 O O . VAL A 1 93 ? 8.459 -3.418 5.741 1.00 94.81 93 VAL A O 1
ATOM 714 N N . HIS A 1 94 ? 8.380 -5.185 4.365 1.00 93.19 94 HIS A N 1
ATOM 715 C CA . HIS A 1 94 ? 9.695 -4.977 3.769 1.00 93.19 94 HIS A CA 1
ATOM 716 C C . HIS A 1 94 ? 9.735 -3.726 2.873 1.00 93.19 94 HIS A C 1
ATOM 718 O O . HIS A 1 94 ? 8.718 -3.323 2.303 1.00 93.19 94 HIS A O 1
ATOM 724 N N . THR A 1 95 ? 10.913 -3.116 2.730 1.00 93.19 95 THR A N 1
ATOM 725 C CA . THR A 1 95 ? 11.193 -2.078 1.724 1.00 93.19 95 THR A CA 1
ATOM 726 C C . THR A 1 95 ? 12.390 -2.517 0.905 1.00 93.19 95 THR A C 1
ATOM 728 O O . THR A 1 95 ? 13.484 -2.595 1.454 1.00 93.19 95 THR A O 1
ATOM 731 N N . GLY A 1 96 ? 12.171 -2.820 -0.374 1.00 90.31 96 GLY A N 1
ATOM 732 C CA . GLY A 1 96 ? 13.212 -3.365 -1.245 1.00 90.31 96 GLY A CA 1
ATOM 733 C C . GLY A 1 96 ? 13.940 -2.317 -2.072 1.00 90.31 96 GLY A C 1
ATOM 734 O O . GLY A 1 96 ? 14.945 -2.640 -2.691 1.00 90.31 96 GLY A O 1
ATOM 735 N N . CYS A 1 97 ? 13.455 -1.073 -2.122 1.00 90.12 97 CYS A N 1
ATOM 736 C CA . CYS A 1 97 ? 14.017 -0.041 -2.994 1.00 90.12 97 CYS A CA 1
ATOM 737 C C . CYS A 1 97 ? 14.042 -0.462 -4.471 1.00 90.12 97 CYS A C 1
ATOM 739 O O . CYS A 1 97 ? 14.916 -0.027 -5.213 1.00 90.12 97 CYS A O 1
ATOM 741 N N . GLY A 1 98 ? 13.097 -1.304 -4.909 1.00 87.81 98 GLY A N 1
ATOM 742 C CA . GLY A 1 98 ? 13.105 -1.863 -6.266 1.00 87.81 98 GLY A CA 1
ATOM 743 C C . GLY A 1 98 ? 14.152 -2.962 -6.502 1.00 87.81 98 GLY A C 1
ATOM 744 O O . GLY A 1 98 ? 14.388 -3.310 -7.653 1.00 87.81 98 GLY A O 1
ATOM 745 N N . ASN A 1 99 ? 14.739 -3.522 -5.441 1.00 87.38 99 ASN A N 1
ATOM 746 C CA . ASN A 1 99 ? 15.688 -4.638 -5.467 1.00 87.38 99 ASN A CA 1
ATOM 747 C C . ASN A 1 99 ? 15.105 -5.876 -4.726 1.00 87.38 99 ASN A C 1
ATOM 749 O O . ASN A 1 99 ? 14.195 -5.758 -3.894 1.00 87.38 99 ASN A O 1
ATOM 753 N N . ARG A 1 100 ? 15.572 -7.087 -5.063 1.00 85.31 100 ARG A N 1
ATOM 754 C CA . ARG A 1 100 ? 15.169 -8.381 -4.460 1.00 85.31 100 ARG A CA 1
ATOM 755 C C . ARG A 1 100 ? 15.919 -8.742 -3.177 1.00 85.31 100 ARG A C 1
ATOM 757 O O . ARG A 1 100 ? 15.630 -9.779 -2.578 1.00 85.31 100 ARG A O 1
ATOM 764 N N . MET A 1 101 ? 16.887 -7.934 -2.766 1.00 78.00 101 MET A N 1
ATOM 765 C CA . MET A 1 101 ? 17.659 -8.127 -1.552 1.00 78.00 101 MET A CA 1
ATOM 766 C C . MET A 1 101 ? 16.697 -8.203 -0.372 1.00 78.00 101 MET A C 1
ATOM 768 O O . MET A 1 101 ? 15.860 -7.330 -0.148 1.00 78.00 101 MET A O 1
ATOM 772 N N . LEU A 1 102 ? 16.798 -9.314 0.349 1.00 65.06 102 LEU A N 1
ATOM 773 C CA . LEU A 1 102 ? 15.960 -9.605 1.497 1.00 65.06 102 LEU A CA 1
ATOM 774 C C . LEU A 1 102 ? 16.459 -8.794 2.690 1.00 65.06 102 LEU A C 1
ATOM 776 O O . LEU A 1 102 ? 17.540 -9.061 3.218 1.00 65.06 102 LEU A O 1
ATOM 780 N N . HIS A 1 103 ? 15.653 -7.835 3.129 1.00 75.06 103 HIS A N 1
ATOM 781 C CA . HIS A 1 103 ? 15.787 -7.197 4.431 1.00 75.06 103 HIS A CA 1
ATOM 782 C C . HIS A 1 103 ? 14.645 -7.626 5.356 1.00 75.06 103 HIS A C 1
ATOM 784 O O . HIS A 1 103 ? 13.611 -8.151 4.930 1.00 75.06 103 HIS A O 1
ATOM 790 N N . ASP A 1 104 ? 14.826 -7.379 6.649 1.00 87.62 104 ASP A N 1
ATOM 791 C CA . ASP A 1 104 ? 13.756 -7.541 7.624 1.00 87.62 104 ASP A CA 1
ATOM 792 C C . ASP A 1 104 ? 12.612 -6.547 7.360 1.00 87.62 104 ASP A C 1
ATOM 794 O O . ASP A 1 104 ? 12.786 -5.490 6.743 1.00 87.62 104 ASP A O 1
ATOM 798 N N . ALA A 1 105 ? 11.422 -6.864 7.873 1.00 90.69 105 ALA A N 1
ATOM 799 C CA . ALA A 1 105 ? 10.309 -5.925 7.879 1.00 90.69 105 ALA A CA 1
ATOM 800 C C . ALA A 1 105 ? 10.680 -4.631 8.626 1.00 90.69 105 ALA A C 1
ATOM 802 O O . ALA A 1 105 ? 11.324 -4.652 9.682 1.00 90.69 105 ALA A O 1
ATOM 803 N N . CYS A 1 106 ? 10.243 -3.486 8.099 1.00 93.00 106 CYS A N 1
ATOM 804 C CA . CYS A 1 106 ? 10.526 -2.195 8.712 1.00 93.00 106 CYS A CA 1
ATOM 805 C C . CYS A 1 106 ? 9.850 -2.090 10.086 1.00 93.00 106 CYS A C 1
ATOM 807 O O . CYS A 1 106 ? 8.670 -2.397 10.240 1.00 93.00 106 CYS A O 1
ATOM 809 N N . LYS A 1 107 ? 10.585 -1.608 11.093 1.00 96.12 107 LYS A N 1
ATOM 810 C CA . LYS A 1 107 ? 10.055 -1.427 12.459 1.00 96.12 107 LYS A CA 1
ATOM 811 C C . LYS A 1 107 ? 9.267 -0.126 12.639 1.00 96.12 107 LYS A C 1
ATOM 813 O O . LYS A 1 107 ? 8.520 0.002 13.604 1.00 96.12 107 LYS A O 1
ATOM 818 N N . VAL A 1 108 ? 9.454 0.829 11.730 1.00 95.81 108 VAL A N 1
ATOM 819 C CA . VAL A 1 108 ? 8.840 2.163 11.740 1.00 95.81 108 VAL A CA 1
ATOM 820 C C . VAL A 1 108 ? 8.483 2.566 10.313 1.00 95.81 108 VAL A C 1
ATOM 822 O O . VAL A 1 108 ? 9.195 2.177 9.381 1.00 95.81 108 VAL A O 1
ATOM 825 N N . SER A 1 109 ? 7.407 3.333 10.128 1.00 97.25 109 SER A N 1
ATOM 826 C CA . SER A 1 109 ? 7.099 3.913 8.818 1.00 97.25 109 SER A CA 1
ATOM 827 C C . SER A 1 109 ? 7.842 5.235 8.621 1.00 97.25 109 SER A C 1
ATOM 829 O O . SER A 1 109 ? 8.262 5.894 9.575 1.00 97.25 109 SER A O 1
ATOM 831 N N . SER A 1 110 ? 8.025 5.640 7.366 1.00 95.69 110 SER A N 1
ATOM 832 C CA . SER A 1 110 ? 8.564 6.964 7.042 1.00 95.69 110 SER A CA 1
ATOM 833 C C . SER A 1 110 ? 7.606 8.067 7.509 1.00 95.69 110 SER A C 1
ATOM 835 O O . SER A 1 110 ? 6.393 7.881 7.478 1.00 95.69 110 SER A O 1
ATOM 837 N N . SER A 1 111 ? 8.121 9.253 7.851 1.00 95.19 111 SER A N 1
ATOM 838 C CA . SER A 1 111 ? 7.309 10.373 8.370 1.00 95.19 111 SER A CA 1
ATOM 839 C C . SER A 1 111 ? 6.119 10.747 7.478 1.00 95.19 111 SER A C 1
ATOM 841 O O . SER A 1 111 ? 5.024 10.987 7.977 1.00 95.19 111 SER A O 1
ATOM 843 N N . ALA A 1 112 ? 6.309 10.745 6.155 1.00 93.75 112 ALA A N 1
ATOM 844 C CA . ALA A 1 112 ? 5.237 11.001 5.194 1.00 93.75 112 ALA A CA 1
ATOM 845 C C . ALA A 1 112 ? 4.140 9.923 5.221 1.00 93.75 112 ALA A C 1
ATOM 847 O O . ALA A 1 112 ? 2.967 10.238 5.036 1.00 93.75 112 ALA A O 1
ATOM 848 N N . VAL A 1 113 ? 4.514 8.663 5.461 1.00 96.38 113 VAL A N 1
ATOM 849 C CA . VAL A 1 113 ? 3.564 7.553 5.596 1.00 96.38 113 VAL A CA 1
ATOM 850 C C . VAL A 1 113 ? 2.808 7.673 6.911 1.00 96.38 113 VAL A C 1
ATOM 852 O O . VAL A 1 113 ? 1.586 7.616 6.884 1.00 96.38 113 VAL A O 1
ATOM 855 N N . GLU A 1 114 ? 3.498 7.930 8.027 1.00 97.12 114 GLU A N 1
ATOM 856 C CA . GLU A 1 114 ? 2.839 8.163 9.324 1.00 97.12 114 GLU A CA 1
ATOM 857 C C . GLU A 1 114 ? 1.838 9.321 9.237 1.00 97.12 114 GLU A C 1
ATOM 859 O O . GLU A 1 114 ? 0.687 9.160 9.621 1.00 97.12 114 GLU A O 1
ATOM 864 N N . SER A 1 115 ? 2.206 10.436 8.592 1.00 96.44 115 SER A N 1
ATOM 865 C CA . SER A 1 115 ? 1.278 11.559 8.379 1.00 96.44 115 SER A CA 1
ATOM 866 C C . SER A 1 115 ? 0.030 11.153 7.590 1.00 96.44 115 SER A C 1
ATOM 868 O O . SER A 1 115 ? -1.073 11.608 7.880 1.00 96.44 115 SER A O 1
ATOM 870 N N . VAL A 1 116 ? 0.174 10.296 6.577 1.00 96.06 116 VAL A N 1
ATOM 871 C CA . VAL A 1 116 ? -0.973 9.793 5.812 1.00 96.06 116 VAL A CA 1
ATOM 872 C C . VAL A 1 116 ? -1.871 8.897 6.665 1.00 96.06 116 VAL A C 1
ATOM 874 O O . VAL A 1 116 ? -3.097 9.019 6.577 1.00 96.06 116 VAL A O 1
ATOM 877 N N . LEU A 1 117 ? -1.277 8.02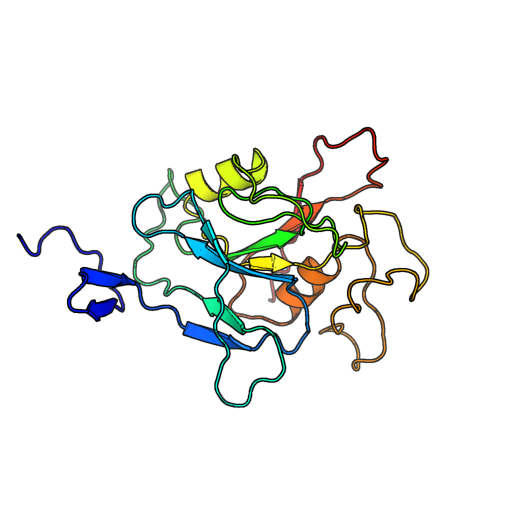6 7.483 1.00 96.81 117 LEU A N 1
ATOM 878 C CA . LEU A 1 117 ? -1.998 7.137 8.396 1.00 96.81 117 LEU A CA 1
ATOM 879 C C . LEU A 1 117 ? -2.751 7.936 9.469 1.00 96.81 117 LEU A C 1
ATOM 881 O O . LEU A 1 117 ? -3.951 7.722 9.654 1.00 96.81 117 LEU A O 1
ATOM 885 N N . ASP A 1 118 ? -2.095 8.925 10.080 1.00 96.75 118 ASP A N 1
ATOM 886 C CA . ASP A 1 118 ? -2.681 9.833 11.076 1.00 96.75 118 ASP A CA 1
ATOM 887 C C . ASP A 1 118 ? -3.907 10.574 10.520 1.00 96.75 118 ASP A C 1
ATOM 889 O O . ASP A 1 118 ? -4.944 10.689 11.180 1.00 96.75 118 ASP A O 1
ATOM 893 N N . LEU A 1 119 ? -3.831 11.015 9.258 1.00 96.69 119 LEU A N 1
ATOM 894 C CA . LEU A 1 119 ? -4.929 11.683 8.551 1.00 96.69 119 LEU A CA 1
ATOM 895 C C . LEU A 1 119 ? -6.031 10.716 8.067 1.00 96.69 119 LEU A C 1
ATOM 897 O O . LEU A 1 119 ? -6.998 11.152 7.430 1.00 96.69 119 LEU A O 1
ATOM 901 N N . GLY A 1 120 ? -5.922 9.418 8.371 1.00 95.62 120 GLY A N 1
ATOM 902 C CA . GLY A 1 120 ? -6.929 8.388 8.099 1.00 95.62 120 GLY A CA 1
ATOM 903 C C . GLY A 1 120 ? -6.822 7.706 6.732 1.00 95.62 120 GLY A C 1
ATOM 904 O O . GLY A 1 120 ? -7.762 7.015 6.329 1.00 95.62 120 GLY A O 1
ATOM 905 N N . GLY A 1 121 ? -5.720 7.906 6.007 1.00 95.94 121 GLY A N 1
ATOM 906 C CA . GLY A 1 121 ? -5.455 7.219 4.746 1.00 95.94 121 GLY A CA 1
ATOM 907 C C . GLY A 1 121 ? -5.116 5.743 4.960 1.00 95.94 121 GLY A C 1
ATOM 908 O O . GLY A 1 121 ? -4.559 5.368 5.988 1.00 95.94 121 GLY A O 1
ATOM 909 N N . ILE A 1 122 ? -5.440 4.896 3.981 1.00 96.56 122 ILE A N 1
ATOM 910 C CA . ILE A 1 122 ? -5.140 3.458 4.042 1.00 96.56 122 ILE A CA 1
ATOM 911 C C . ILE A 1 122 ? -4.118 3.107 2.969 1.00 96.56 122 ILE A C 1
ATOM 913 O O . ILE A 1 122 ? -4.351 3.379 1.786 1.00 96.56 122 ILE A O 1
ATOM 917 N N . ILE A 1 123 ? -3.020 2.461 3.370 1.00 98.00 123 ILE A N 1
ATOM 918 C CA . ILE A 1 123 ? -2.007 1.986 2.428 1.00 98.00 123 ILE A CA 1
ATOM 919 C C . ILE A 1 123 ? -2.406 0.612 1.878 1.00 98.00 123 ILE A C 1
ATOM 921 O O . ILE A 1 123 ? -2.521 -0.358 2.623 1.00 98.00 123 ILE A O 1
ATOM 925 N N . VAL A 1 124 ? -2.629 0.525 0.567 1.00 97.62 124 VAL A N 1
ATOM 926 C CA . VAL A 1 124 ? -3.093 -0.712 -0.101 1.00 97.62 124 VAL A CA 1
ATOM 927 C C . VAL A 1 124 ? -1.955 -1.553 -0.676 1.00 97.62 124 VAL A C 1
ATOM 929 O O . VAL A 1 124 ? -2.126 -2.736 -0.954 1.00 97.62 124 VAL A O 1
ATOM 932 N N . GLY A 1 125 ? -0.779 -0.959 -0.858 1.00 97.06 125 GLY A N 1
ATOM 933 C CA . GLY A 1 125 ? 0.384 -1.682 -1.343 1.00 97.06 125 GLY A CA 1
ATOM 934 C C . GLY A 1 125 ? 1.576 -0.784 -1.615 1.00 97.06 125 GLY A C 1
ATOM 935 O O . GLY A 1 125 ? 1.485 0.452 -1.568 1.00 97.06 125 GLY A O 1
ATOM 936 N N . LYS A 1 126 ? 2.694 -1.431 -1.949 1.00 96.62 126 LYS A N 1
ATOM 937 C CA . LYS A 1 126 ? 3.894 -0.746 -2.417 1.00 96.62 126 LYS A CA 1
ATOM 938 C C . LYS A 1 126 ? 4.052 -0.862 -3.919 1.00 96.62 126 LYS A C 1
ATOM 940 O O . LYS A 1 126 ? 3.970 -1.950 -4.480 1.00 96.62 126 LYS A O 1
ATOM 945 N N . THR A 1 127 ? 4.316 0.270 -4.551 1.00 94.75 127 THR A N 1
ATOM 946 C CA . THR A 1 127 ? 4.481 0.398 -5.998 1.00 94.75 127 THR A CA 1
ATOM 947 C C . THR A 1 127 ? 5.934 0.255 -6.417 1.00 94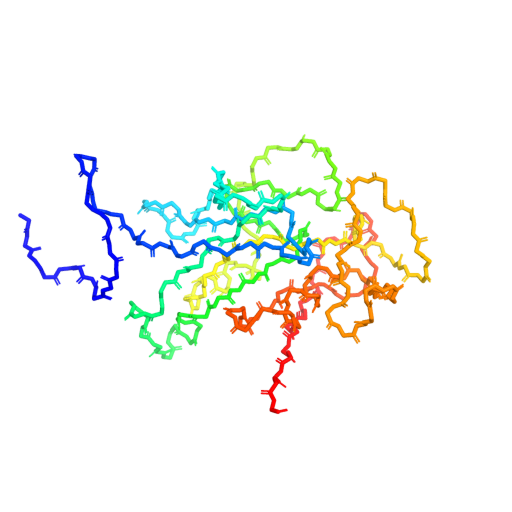.75 127 THR A C 1
ATOM 949 O O . THR A 1 127 ? 6.846 0.664 -5.691 1.00 94.75 127 THR A O 1
ATOM 952 N N . LYS A 1 128 ? 6.138 -0.295 -7.615 1.00 91.44 128 LYS A N 1
ATOM 953 C CA . LYS A 1 128 ? 7.455 -0.426 -8.235 1.00 91.44 128 LYS A CA 1
ATOM 954 C C . LYS A 1 128 ? 8.140 0.924 -8.424 1.00 91.44 128 LYS A C 1
ATOM 956 O O . LYS A 1 128 ? 7.505 1.939 -8.725 1.00 91.44 128 LYS A O 1
ATOM 961 N N . THR A 1 129 ? 9.458 0.899 -8.299 1.00 88.56 129 THR A N 1
ATOM 962 C CA . THR A 1 129 ? 10.361 2.042 -8.447 1.00 88.56 129 THR A CA 1
ATOM 963 C C . THR A 1 129 ? 11.572 1.634 -9.266 1.00 88.56 129 THR A C 1
ATOM 965 O O . THR A 1 129 ? 11.933 0.459 -9.224 1.00 88.56 129 THR A O 1
ATOM 968 N N . VAL A 1 130 ? 12.234 2.608 -9.910 1.00 85.81 130 VAL A N 1
ATOM 969 C CA . VAL A 1 130 ? 13.641 2.422 -10.309 1.00 85.81 130 VAL A CA 1
ATOM 970 C C . VAL A 1 130 ? 14.424 1.985 -9.093 1.00 85.81 130 VAL A C 1
ATOM 972 O O . VAL A 1 130 ? 14.207 2.538 -8.009 1.00 85.81 130 VAL A O 1
ATOM 975 N N . GLU A 1 131 ? 15.317 1.022 -9.291 1.00 85.69 131 GLU A N 1
ATOM 976 C CA . GLU A 1 131 ? 16.216 0.538 -8.258 1.00 85.69 131 GLU A CA 1
ATOM 977 C C . GLU A 1 131 ? 16.918 1.720 -7.565 1.00 85.69 131 GLU A C 1
ATOM 979 O O . GLU A 1 131 ? 17.465 2.621 -8.207 1.00 85.69 131 GLU A O 1
ATOM 984 N N . PHE A 1 132 ? 16.784 1.780 -6.241 1.00 85.38 132 PHE A N 1
ATOM 985 C CA . PHE A 1 132 ? 17.272 2.857 -5.371 1.00 85.38 132 PHE A CA 1
ATOM 986 C C . PHE A 1 132 ? 16.768 4.272 -5.702 1.00 85.38 132 PHE A C 1
ATOM 988 O O . PHE A 1 132 ? 17.265 5.251 -5.155 1.00 85.38 132 PHE A O 1
ATOM 995 N N . GLY A 1 133 ? 15.755 4.412 -6.558 1.00 79.88 133 GLY A N 1
ATOM 996 C CA . GLY A 1 133 ? 15.235 5.710 -6.982 1.00 79.88 133 GLY A CA 1
ATOM 997 C C . GLY A 1 133 ? 16.149 6.466 -7.951 1.00 79.88 133 GLY A C 1
ATOM 998 O O . GLY A 1 133 ? 15.989 7.682 -8.071 1.00 79.88 133 GLY A O 1
ATOM 999 N N . SER A 1 134 ? 17.074 5.772 -8.628 1.00 73.31 134 SER A N 1
ATOM 1000 C CA . SER A 1 134 ? 17.984 6.363 -9.621 1.00 73.31 134 SER A CA 1
ATOM 1001 C C . SER A 1 134 ? 17.234 7.082 -10.752 1.00 73.31 134 SER A C 1
ATOM 1003 O O . SER A 1 134 ? 16.072 6.779 -11.045 1.00 73.31 134 SER A O 1
ATOM 1005 N N . SER A 1 135 ? 17.899 8.037 -11.409 1.00 65.81 135 SER A N 1
ATOM 1006 C CA . SER A 1 135 ? 17.399 8.612 -12.660 1.00 65.81 135 SER A CA 1
ATOM 1007 C C . SER A 1 135 ? 17.352 7.543 -13.743 1.00 65.81 135 SER A C 1
ATOM 1009 O O . SER A 1 135 ? 18.137 6.590 -13.737 1.00 65.81 135 SER A O 1
ATOM 1011 N N . GLN A 1 136 ? 16.410 7.684 -14.675 1.00 58.44 136 GLN A N 1
ATOM 1012 C CA . GLN A 1 136 ? 16.445 6.857 -15.866 1.00 58.44 136 GLN A CA 1
ATOM 1013 C C . GLN A 1 136 ? 15.814 7.523 -17.082 1.00 58.44 136 GLN A C 1
ATOM 1015 O O . GLN A 1 136 ? 14.632 7.871 -17.080 1.00 58.44 136 GLN A O 1
ATOM 1020 N N . GLU A 1 137 ? 16.634 7.602 -18.128 1.00 53.69 137 GLU A N 1
ATOM 1021 C CA . GLU A 1 137 ? 16.264 7.889 -19.516 1.00 53.69 137 GLU A CA 1
ATOM 1022 C C . GLU A 1 137 ? 16.250 6.615 -20.390 1.00 53.69 137 GLU A C 1
ATOM 1024 O O . GLU A 1 137 ? 15.751 6.652 -21.512 1.00 53.69 137 GLU A O 1
ATOM 1029 N N . VAL A 1 138 ? 16.762 5.474 -19.896 1.00 50.31 138 VAL A N 1
ATOM 1030 C CA . VAL A 1 138 ? 16.954 4.247 -20.692 1.00 50.31 138 VAL A CA 1
ATOM 1031 C C . VAL A 1 138 ? 16.237 3.047 -20.073 1.00 50.31 138 VAL A C 1
ATOM 1033 O O . VAL A 1 138 ? 16.271 2.819 -18.868 1.00 50.31 138 VAL A O 1
ATOM 1036 N N . ILE A 1 139 ? 15.566 2.289 -20.935 1.00 49.03 139 ILE A N 1
ATOM 1037 C CA . ILE A 1 139 ? 14.740 1.123 -20.627 1.00 49.03 139 ILE A CA 1
ATOM 1038 C C . ILE A 1 139 ? 15.662 -0.103 -20.518 1.00 49.03 139 ILE A C 1
ATOM 1040 O O . ILE A 1 139 ? 16.267 -0.474 -21.521 1.00 49.03 139 ILE A O 1
ATOM 1044 N N . GLY A 1 140 ? 15.749 -0.751 -19.348 1.00 51.19 140 GLY A N 1
ATOM 1045 C CA . GLY A 1 140 ? 16.316 -2.111 -19.249 1.00 51.19 140 GLY A CA 1
ATOM 1046 C C . GLY A 1 140 ? 17.337 -2.406 -18.146 1.00 51.19 140 GLY A C 1
ATOM 1047 O O . GLY A 1 140 ? 17.677 -3.572 -17.984 1.00 51.19 140 GLY A O 1
ATOM 1048 N N . ASP A 1 141 ? 17.792 -1.422 -17.365 1.00 57.81 141 ASP A N 1
ATOM 1049 C CA . ASP A 1 141 ? 18.862 -1.676 -16.378 1.00 57.81 141 ASP A CA 1
ATOM 1050 C C . ASP A 1 141 ? 18.386 -2.279 -15.040 1.00 57.81 141 ASP A C 1
ATOM 1052 O O . ASP A 1 141 ? 19.216 -2.654 -14.216 1.00 57.81 141 ASP A O 1
ATOM 1056 N N . TRP A 1 142 ? 17.074 -2.406 -14.789 1.00 67.50 142 TRP A N 1
ATOM 1057 C CA . TRP A 1 142 ? 16.595 -3.030 -13.544 1.00 67.50 142 TRP A CA 1
ATOM 1058 C C . TRP A 1 142 ? 16.540 -4.534 -13.753 1.00 67.50 142 TRP A C 1
ATOM 1060 O O . TRP A 1 142 ? 15.703 -5.045 -14.500 1.00 67.50 142 TRP A O 1
ATOM 1070 N N . CYS A 1 143 ? 17.429 -5.254 -13.083 1.00 66.69 143 CYS A N 1
ATOM 1071 C CA . CYS A 1 143 ? 17.520 -6.703 -13.241 1.00 66.69 143 CYS A CA 1
ATOM 1072 C C . CYS A 1 143 ? 16.484 -7.452 -12.384 1.00 66.69 143 CYS A C 1
ATOM 1074 O O . CYS A 1 143 ? 16.151 -8.604 -12.668 1.00 66.69 143 CYS A O 1
ATOM 1076 N N . ASP A 1 144 ? 15.953 -6.793 -11.351 1.00 82.25 144 ASP A N 1
ATOM 1077 C CA . ASP A 1 144 ? 15.164 -7.442 -10.307 1.00 82.25 144 ASP A CA 1
ATOM 1078 C C . ASP A 1 144 ? 13.651 -7.413 -10.544 1.00 82.25 144 ASP A C 1
ATOM 1080 O O . ASP A 1 144 ? 12.976 -8.429 -10.349 1.00 82.25 144 ASP A O 1
ATOM 1084 N N . TYR A 1 145 ? 13.092 -6.293 -10.998 1.00 82.88 145 TYR A N 1
ATOM 1085 C CA . TYR A 1 145 ? 11.665 -6.199 -11.310 1.00 82.88 145 TYR A CA 1
ATOM 1086 C C . TYR A 1 145 ? 11.451 -5.577 -12.682 1.00 82.88 145 TYR A C 1
ATOM 1088 O O . TYR A 1 145 ? 11.989 -4.517 -12.989 1.00 82.88 145 TYR A O 1
ATOM 1096 N N . PHE A 1 146 ? 10.604 -6.221 -13.484 1.00 81.12 146 PHE A N 1
ATOM 1097 C CA . PHE A 1 146 ? 10.178 -5.669 -14.763 1.00 81.12 146 PHE A CA 1
ATOM 1098 C C . PHE A 1 146 ? 9.373 -4.384 -14.574 1.00 81.12 146 PHE A C 1
ATOM 1100 O O . PHE A 1 146 ? 8.653 -4.220 -13.580 1.00 81.12 146 PHE A O 1
ATOM 1107 N N . TYR A 1 147 ? 9.473 -3.501 -15.569 1.00 81.38 147 TYR A N 1
ATOM 1108 C CA . TYR A 1 147 ? 8.692 -2.274 -15.623 1.00 81.38 147 TYR A CA 1
ATOM 1109 C C . TYR A 1 147 ? 7.197 -2.580 -15.580 1.00 81.38 147 TYR A C 1
ATOM 1111 O O . TYR A 1 147 ? 6.744 -3.524 -16.232 1.00 81.38 147 TYR A O 1
ATOM 1119 N N . PRO A 1 148 ? 6.417 -1.747 -14.878 1.00 85.56 148 PRO A N 1
ATOM 1120 C CA . PRO A 1 148 ? 4.977 -1.828 -14.980 1.00 85.56 148 PRO A CA 1
ATOM 1121 C C . PRO A 1 148 ? 4.525 -1.441 -16.389 1.00 85.56 148 PRO A C 1
ATOM 1123 O O . PRO A 1 148 ? 5.129 -0.585 -17.046 1.00 85.56 148 PRO A O 1
ATOM 1126 N N . PHE A 1 149 ? 3.415 -2.017 -16.834 1.00 83.50 149 PHE A N 1
ATOM 1127 C CA . PHE A 1 149 ? 2.798 -1.628 -18.093 1.00 83.50 149 PHE A CA 1
ATOM 1128 C C . PHE A 1 149 ? 2.316 -0.180 -18.020 1.00 83.50 149 PHE A C 1
ATOM 1130 O O . PHE A 1 149 ? 1.671 0.243 -17.057 1.00 83.50 149 PHE A O 1
ATOM 1137 N N . ASN A 1 150 ? 2.601 0.592 -19.064 1.00 80.69 150 ASN A N 1
ATOM 1138 C CA . ASN A 1 150 ? 2.117 1.957 -19.170 1.00 80.69 150 ASN A CA 1
ATOM 1139 C C . ASN A 1 150 ? 0.635 1.966 -19.555 1.00 80.69 150 ASN A C 1
ATOM 1141 O O . ASN A 1 150 ? 0.271 1.691 -20.697 1.00 80.69 150 ASN A O 1
ATOM 1145 N N . SER A 1 151 ? -0.215 2.346 -18.608 1.00 77.06 151 SER A N 1
ATOM 1146 C CA . SER A 1 151 ? -1.671 2.430 -18.772 1.00 77.06 151 SER A CA 1
ATOM 1147 C C . SER A 1 151 ? -2.122 3.442 -19.830 1.00 77.06 151 SER A C 1
ATOM 1149 O O . SER A 1 151 ? -3.248 3.351 -20.309 1.00 77.06 151 SER A O 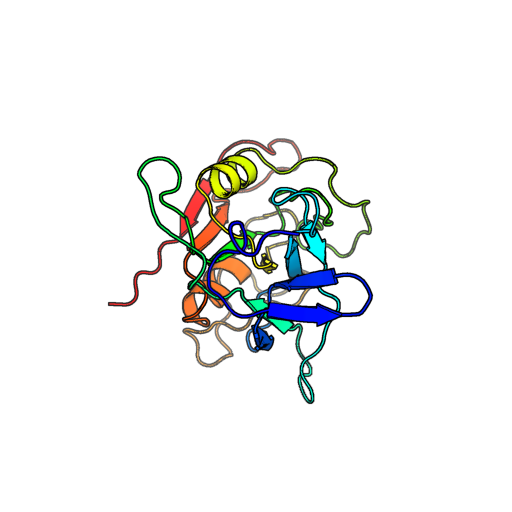1
ATOM 1151 N N . ARG A 1 152 ? -1.263 4.407 -20.188 1.00 71.50 152 ARG A N 1
ATOM 1152 C CA . ARG A 1 152 ? -1.510 5.412 -21.234 1.00 71.50 152 ARG A CA 1
ATOM 1153 C C . ARG A 1 152 ? -0.830 5.096 -22.568 1.00 71.50 152 ARG A C 1
ATOM 1155 O O . ARG A 1 152 ? -1.010 5.854 -23.518 1.00 71.50 152 ARG A O 1
ATOM 1162 N N . GLY A 1 153 ? -0.030 4.035 -22.622 1.00 67.81 153 GLY A N 1
ATOM 1163 C CA . GLY A 1 153 ? 0.577 3.535 -23.850 1.00 67.81 153 GLY A CA 1
ATOM 1164 C C . GLY A 1 153 ? -0.266 2.432 -24.484 1.00 67.81 153 GLY A C 1
ATOM 1165 O O . GLY A 1 153 ? -1.252 1.963 -23.922 1.00 67.81 153 GLY A O 1
ATOM 1166 N N . ASP A 1 154 ? 0.179 1.959 -25.638 1.00 67.44 154 ASP A N 1
ATOM 1167 C CA . ASP A 1 154 ? -0.312 0.751 -26.315 1.00 67.44 154 ASP A CA 1
ATOM 1168 C C . ASP A 1 154 ? 0.238 -0.554 -25.697 1.00 67.44 154 ASP A C 1
ATOM 1170 O O . ASP A 1 154 ? 0.158 -1.620 -26.300 1.00 67.44 154 ASP A O 1
ATOM 1174 N N . GLY A 1 155 ? 0.816 -0.473 -24.494 1.00 58.22 155 GLY A N 1
ATOM 1175 C CA . GLY A 1 155 ? 1.533 -1.565 -23.838 1.00 58.22 155 GLY A CA 1
ATOM 1176 C C . GLY A 1 155 ? 3.016 -1.665 -24.209 1.00 58.22 155 GLY A C 1
ATOM 1177 O O . GLY A 1 155 ? 3.736 -2.390 -23.526 1.00 58.22 155 GLY A O 1
ATOM 1178 N N . TYR A 1 156 ? 3.491 -0.913 -25.210 1.00 63.09 156 TYR A N 1
ATOM 1179 C CA . TYR A 1 156 ? 4.879 -0.968 -25.692 1.00 63.09 156 TYR A CA 1
ATOM 1180 C C . TYR A 1 156 ? 5.684 0.306 -25.408 1.00 63.09 156 TYR A C 1
ATOM 1182 O O . TYR A 1 156 ? 6.914 0.281 -25.436 1.00 63.09 156 TYR A O 1
ATOM 1190 N N . ILE A 1 157 ? 5.018 1.414 -25.074 1.00 66.75 157 ILE A N 1
ATOM 1191 C CA . ILE A 1 157 ? 5.685 2.639 -24.612 1.00 66.75 157 ILE A CA 1
ATOM 1192 C C . ILE A 1 157 ? 5.984 2.527 -23.114 1.00 66.75 157 ILE A C 1
ATOM 1194 O O . ILE A 1 157 ? 5.066 2.573 -22.295 1.00 66.75 157 ILE A O 1
ATOM 1198 N N . ALA A 1 158 ? 7.262 2.436 -22.742 1.00 65.06 158 ALA A N 1
ATOM 1199 C CA . ALA A 1 158 ? 7.679 2.398 -21.341 1.00 65.06 158 ALA A CA 1
ATOM 1200 C C . ALA A 1 158 ? 7.290 3.680 -20.575 1.00 65.06 158 ALA A C 1
ATOM 1202 O O . ALA A 1 158 ? 7.274 4.780 -21.129 1.00 65.06 158 ALA A O 1
ATOM 1203 N N . GLY A 1 159 ? 6.970 3.540 -19.285 1.00 64.12 159 GLY A N 1
ATOM 1204 C CA . GLY A 1 159 ? 6.812 4.682 -18.382 1.00 64.12 159 GLY A CA 1
ATOM 1205 C C . GLY A 1 159 ? 8.167 5.236 -17.929 1.00 64.12 159 GLY A C 1
ATOM 1206 O O . GLY A 1 159 ? 9.135 4.488 -17.812 1.00 64.12 159 GLY A O 1
ATOM 1207 N N . THR A 1 160 ? 8.236 6.534 -17.629 1.00 70.94 160 THR A N 1
ATOM 1208 C CA . THR A 1 160 ? 9.457 7.176 -17.115 1.00 70.94 160 THR A CA 1
ATOM 1209 C C . THR A 1 160 ? 9.608 6.980 -15.606 1.00 70.94 160 THR A C 1
ATOM 1211 O O . THR A 1 160 ? 8.623 6.997 -14.862 1.00 70.94 160 THR A O 1
ATOM 1214 N N . GLY A 1 161 ? 10.850 6.808 -15.155 1.00 73.12 161 GLY A N 1
ATOM 1215 C CA . GLY A 1 161 ? 11.204 6.651 -13.748 1.00 73.12 161 GLY A CA 1
ATOM 1216 C C . GLY A 1 161 ? 11.359 7.971 -12.976 1.00 73.12 161 GLY A C 1
ATOM 1217 O O . GLY A 1 161 ? 11.274 9.053 -13.541 1.00 73.12 161 GLY A O 1
ATOM 1218 N N . SER A 1 162 ? 11.569 7.931 -11.658 1.00 80.56 162 SER A N 1
ATOM 1219 C CA . SER A 1 162 ? 11.723 6.710 -10.853 1.00 80.56 162 SER A CA 1
ATOM 1220 C C . SER A 1 162 ? 10.447 6.183 -10.203 1.00 80.56 162 SER A C 1
ATOM 1222 O O . SER A 1 162 ? 10.441 5.077 -9.675 1.00 80.56 162 SER A O 1
ATOM 1224 N N . SER A 1 163 ? 9.345 6.930 -10.259 1.00 86.38 163 SER A N 1
ATOM 1225 C CA . SER A 1 163 ? 8.056 6.583 -9.632 1.00 86.38 163 SER A CA 1
ATOM 1226 C C . SER A 1 163 ? 7.107 5.843 -10.592 1.00 86.38 163 SER A C 1
ATOM 1228 O O . SER A 1 163 ? 5.910 6.130 -10.639 1.00 86.38 163 SER A O 1
ATOM 1230 N N . THR A 1 164 ? 7.641 4.910 -11.388 1.00 85.75 164 THR A N 1
ATOM 1231 C CA . THR A 1 164 ? 6.923 4.304 -12.522 1.00 85.75 164 THR A CA 1
ATOM 1232 C C . THR A 1 164 ? 5.697 3.500 -12.088 1.00 85.75 164 THR A C 1
ATOM 1234 O O . THR A 1 164 ? 4.631 3.640 -12.688 1.00 85.75 164 THR A O 1
ATOM 1237 N N . GLY A 1 165 ? 5.805 2.695 -11.023 1.00 89.81 165 GLY A N 1
ATOM 1238 C CA . GLY A 1 165 ? 4.673 1.929 -10.489 1.00 89.81 165 GLY A CA 1
ATOM 1239 C C . GLY A 1 165 ? 3.586 2.832 -9.915 1.00 89.81 165 GLY A C 1
ATOM 1240 O O . GLY A 1 165 ? 2.399 2.582 -10.116 1.00 89.81 165 GLY A O 1
ATOM 1241 N N . SER A 1 166 ? 3.974 3.929 -9.261 1.00 91.38 166 SER A N 1
ATOM 1242 C CA . SER A 1 166 ? 3.036 4.927 -8.734 1.00 91.38 166 SER A CA 1
ATOM 1243 C C . SER A 1 166 ? 2.225 5.571 -9.864 1.00 91.38 166 SER A C 1
ATOM 1245 O O . SER A 1 166 ? 1.000 5.583 -9.817 1.00 91.38 166 SER A O 1
ATOM 1247 N N . ALA A 1 167 ? 2.889 6.023 -10.933 1.00 87.69 167 ALA A N 1
ATOM 1248 C CA . ALA A 1 167 ? 2.209 6.613 -12.085 1.00 87.69 167 ALA A CA 1
ATOM 1249 C C . ALA A 1 167 ? 1.323 5.600 -12.837 1.00 87.69 167 ALA A C 1
ATOM 1251 O O . ALA A 1 167 ? 0.183 5.915 -13.179 1.00 87.69 167 ALA A O 1
ATOM 1252 N N . SER A 1 168 ? 1.823 4.380 -13.072 1.00 88.88 168 SER A N 1
ATOM 1253 C CA . SER A 1 168 ? 1.074 3.333 -13.781 1.00 88.88 168 SER A CA 1
ATOM 1254 C C . SER A 1 168 ? -0.185 2.909 -13.017 1.00 88.88 168 SER A C 1
ATOM 1256 O O . SER A 1 168 ? -1.276 2.906 -13.596 1.00 88.88 168 SER A O 1
ATOM 1258 N N . SER A 1 169 ? -0.051 2.625 -11.715 1.00 92.44 169 SER A N 1
ATOM 1259 C CA . SER A 1 169 ? -1.170 2.217 -10.856 1.00 92.44 169 SER A CA 1
ATOM 1260 C C . SER A 1 169 ? -2.237 3.303 -10.753 1.00 92.44 169 SER A C 1
ATOM 1262 O O . SER A 1 169 ? -3.417 3.009 -10.933 1.00 92.44 169 SER A O 1
ATOM 1264 N N . LEU A 1 170 ? -1.839 4.562 -10.545 1.00 92.38 170 LEU A N 1
ATOM 1265 C CA . LEU A 1 170 ? -2.781 5.677 -10.456 1.00 92.38 170 LEU A CA 1
ATOM 1266 C C . LEU A 1 170 ? -3.537 5.901 -11.772 1.00 92.38 170 LEU A C 1
ATOM 1268 O O . LEU A 1 170 ? -4.723 6.214 -11.757 1.00 92.38 170 LEU A O 1
ATOM 1272 N N . ALA A 1 171 ? -2.871 5.711 -12.914 1.00 88.38 171 ALA A N 1
ATOM 1273 C CA . ALA A 1 171 ? -3.503 5.836 -14.223 1.00 88.38 171 ALA A CA 1
ATOM 1274 C C . ALA A 1 171 ? -4.410 4.643 -14.581 1.00 88.38 171 ALA A C 1
ATOM 1276 O O . ALA A 1 171 ? -5.362 4.820 -15.339 1.00 88.38 171 ALA A O 1
ATOM 1277 N N . ALA A 1 172 ? -4.117 3.433 -14.089 1.00 89.94 172 ALA A N 1
ATOM 1278 C CA . ALA A 1 172 ? -4.874 2.226 -14.436 1.00 89.94 172 ALA A CA 1
ATOM 1279 C C . ALA A 1 172 ? -6.035 1.908 -13.506 1.00 89.94 172 ALA A C 1
ATOM 1281 O O . ALA A 1 172 ? -6.991 1.277 -13.954 1.00 89.94 172 ALA A O 1
ATOM 1282 N N . TYR A 1 173 ? -5.935 2.254 -12.225 1.00 93.56 173 TYR A N 1
ATOM 1283 C CA . TYR A 1 173 ? -6.825 1.715 -11.207 1.00 93.56 173 TYR A CA 1
ATOM 1284 C C . TYR A 1 173 ? -7.769 2.788 -10.672 1.00 93.56 173 TYR A C 1
ATOM 1286 O O . TYR A 1 173 ? -7.386 3.543 -9.783 1.00 93.56 173 TYR A O 1
ATOM 1294 N N . PRO A 1 174 ? -9.052 2.806 -11.096 1.00 94.06 174 PRO A N 1
ATOM 1295 C CA . PRO A 1 174 ? -10.040 3.763 -10.587 1.00 94.06 174 PRO A CA 1
ATOM 1296 C C . PRO A 1 174 ? -10.311 3.612 -9.088 1.00 94.06 174 PRO A C 1
ATOM 1298 O O . PRO A 1 174 ? -10.976 4.441 -8.467 1.00 94.06 174 PRO A O 1
ATOM 1301 N N . TRP A 1 175 ? -9.874 2.493 -8.504 1.00 95.62 175 TRP A N 1
ATOM 1302 C CA . TRP A 1 175 ? -9.976 2.270 -7.079 1.00 95.62 175 TRP A CA 1
ATOM 1303 C C . TRP A 1 175 ? -8.834 2.910 -6.279 1.00 95.62 175 TRP A C 1
ATOM 1305 O O . TRP A 1 175 ? -8.961 3.024 -5.065 1.00 95.62 175 TRP A O 1
ATOM 1315 N N . LEU A 1 176 ? -7.742 3.331 -6.908 1.00 96.38 176 LEU A N 1
ATOM 1316 C CA . LEU A 1 176 ? -6.623 3.971 -6.230 1.00 96.38 176 LEU A CA 1
ATOM 1317 C C . LEU A 1 176 ? -6.805 5.490 -6.265 1.00 96.38 176 LEU A C 1
ATOM 1319 O O . LEU A 1 176 ? -7.038 6.057 -7.326 1.00 96.38 176 LEU A O 1
ATOM 1323 N N . ASP A 1 177 ? -6.731 6.147 -5.107 1.00 96.12 177 ASP A N 1
ATOM 1324 C CA . ASP A 1 177 ? -7.038 7.578 -5.002 1.00 96.12 177 ASP A CA 1
ATOM 1325 C C . ASP A 1 177 ? -5.784 8.450 -5.142 1.00 96.12 177 ASP A C 1
ATOM 1327 O O . ASP A 1 177 ? -5.818 9.503 -5.776 1.00 96.12 177 ASP A O 1
ATOM 1331 N N . ILE A 1 178 ? -4.682 8.035 -4.510 1.00 95.00 178 ILE A N 1
ATOM 1332 C CA . ILE A 1 178 ? -3.432 8.799 -4.436 1.00 95.00 178 ILE A CA 1
ATOM 1333 C C . ILE A 1 178 ? -2.248 7.834 -4.448 1.00 95.00 178 ILE A C 1
ATOM 1335 O O . ILE A 1 178 ? -2.316 6.731 -3.902 1.00 95.00 178 ILE A O 1
ATOM 1339 N N . THR A 1 179 ? -1.119 8.293 -4.987 1.00 94.69 179 THR A N 1
ATOM 1340 C CA . THR A 1 179 ? 0.173 7.645 -4.754 1.00 94.69 179 THR A CA 1
ATOM 1341 C C . THR A 1 179 ? 1.198 8.591 -4.146 1.00 94.69 179 THR A C 1
ATOM 1343 O O . THR A 1 179 ? 1.285 9.751 -4.558 1.00 94.69 179 THR A O 1
ATOM 1346 N N . LEU A 1 180 ? 2.009 8.082 -3.215 1.00 94.12 180 LEU A N 1
ATOM 1347 C CA . LEU A 1 180 ? 3.193 8.781 -2.716 1.00 94.12 180 LEU A CA 1
ATOM 1348 C C . LEU A 1 180 ? 4.414 8.382 -3.542 1.00 94.12 180 LEU A C 1
ATOM 1350 O O . LEU A 1 180 ? 4.791 7.209 -3.563 1.00 94.12 180 LEU A O 1
ATOM 1354 N N . GLY A 1 181 ? 5.040 9.366 -4.184 1.00 89.50 181 GLY A N 1
ATOM 1355 C CA . GLY A 1 181 ? 6.294 9.207 -4.914 1.00 89.50 181 GLY A CA 1
ATOM 1356 C C . GLY A 1 181 ? 7.407 10.092 -4.358 1.00 89.50 181 GLY A C 1
ATOM 1357 O O . GLY A 1 181 ? 7.175 10.972 -3.525 1.00 89.50 181 GLY A O 1
ATOM 1358 N N . THR A 1 182 ? 8.614 9.862 -4.867 1.00 84.88 182 THR A N 1
ATOM 1359 C CA . THR A 1 182 ? 9.771 10.744 -4.670 1.00 84.88 182 THR A CA 1
ATOM 1360 C C . THR A 1 182 ? 10.125 11.436 -5.986 1.00 84.88 182 THR A C 1
ATOM 1362 O O . THR A 1 182 ? 9.835 10.900 -7.061 1.00 84.88 182 THR A O 1
ATOM 1365 N N . ASP A 1 183 ? 10.713 12.628 -5.890 1.00 77.62 183 ASP A N 1
ATOM 1366 C CA . ASP A 1 183 ? 11.203 13.442 -7.010 1.00 77.62 183 ASP A CA 1
ATOM 1367 C C . ASP A 1 183 ? 12.680 13.790 -6.738 1.00 77.62 183 ASP A C 1
ATOM 1369 O O . ASP A 1 183 ? 13.036 14.018 -5.582 1.00 77.62 183 ASP A O 1
ATOM 1373 N N . GLY A 1 184 ? 13.534 13.784 -7.766 1.00 61.50 184 GLY A N 1
ATOM 1374 C CA . GLY A 1 184 ? 14.999 13.897 -7.646 1.00 61.50 184 GLY A CA 1
ATOM 1375 C C . GLY A 1 184 ? 15.762 12.562 -7.564 1.00 61.50 184 GLY A C 1
ATOM 1376 O O . GLY A 1 184 ? 15.198 11.516 -7.242 1.00 61.50 184 GLY A O 1
ATOM 1377 N N . GLU A 1 185 ? 17.063 12.596 -7.882 1.00 55.97 185 GLU A N 1
ATOM 1378 C CA . GLU A 1 185 ? 17.963 11.441 -7.745 1.00 55.97 185 GLU A CA 1
ATOM 1379 C C . GLU A 1 185 ? 18.242 11.145 -6.268 1.00 55.97 185 GLU A C 1
ATOM 1381 O O . GLU A 1 185 ? 18.796 11.979 -5.547 1.00 55.97 185 GLU A O 1
ATOM 1386 N N . LEU A 1 186 ? 17.924 9.930 -5.824 1.00 49.19 186 LEU A N 1
ATOM 1387 C CA . LEU A 1 186 ? 18.424 9.417 -4.553 1.00 49.19 186 LEU A CA 1
ATOM 1388 C C . LEU A 1 186 ? 19.878 8.977 -4.739 1.00 49.19 186 LEU A C 1
ATOM 1390 O O . LEU A 1 186 ? 20.166 7.877 -5.201 1.00 49.19 186 LEU A O 1
ATOM 1394 N N . LYS A 1 187 ? 20.817 9.847 -4.362 1.00 40.72 187 LYS A N 1
ATOM 1395 C CA . LYS A 1 187 ? 22.183 9.406 -4.057 1.00 40.72 187 LYS A CA 1
ATOM 1396 C C . LYS A 1 187 ? 22.128 8.639 -2.738 1.00 40.72 187 LYS A C 1
ATOM 1398 O O . LYS A 1 187 ? 21.442 9.082 -1.820 1.00 40.72 187 LYS A O 1
ATOM 1403 N N . LEU A 1 188 ? 22.860 7.527 -2.643 1.00 35.75 188 LEU A N 1
ATOM 1404 C CA . LEU A 1 188 ? 22.860 6.572 -1.517 1.00 35.75 188 LEU A CA 1
ATOM 1405 C C . LEU A 1 188 ? 23.048 7.217 -0.118 1.00 35.75 188 LEU A C 1
ATOM 1407 O O . LEU A 1 188 ? 22.791 6.578 0.895 1.00 35.75 188 LEU A O 1
ATOM 1411 N N . GLU A 1 189 ? 23.466 8.486 -0.059 1.00 26.72 189 GLU A N 1
ATOM 1412 C CA . GLU A 1 189 ? 23.736 9.258 1.159 1.00 26.72 189 GLU A CA 1
ATOM 1413 C C . GLU A 1 189 ? 22.621 10.251 1.564 1.00 26.72 189 GLU A C 1
ATOM 1415 O O . GLU A 1 189 ? 22.699 10.849 2.635 1.00 26.72 189 GLU A O 1
ATOM 1420 N N . ALA A 1 190 ? 21.562 10.435 0.762 1.00 26.38 190 ALA A N 1
ATOM 1421 C CA . ALA A 1 190 ? 20.535 11.460 0.996 1.00 26.38 190 ALA A CA 1
ATOM 1422 C C . ALA A 1 190 ? 19.104 10.891 0.979 1.00 26.38 190 ALA A C 1
ATOM 1424 O O . ALA A 1 190 ? 18.300 11.186 0.098 1.00 26.38 190 ALA A O 1
ATOM 1425 N N . ALA A 1 191 ? 18.752 10.094 1.987 1.00 28.39 191 ALA A N 1
ATOM 1426 C CA . ALA A 1 191 ? 17.390 9.594 2.183 1.00 28.39 191 ALA A CA 1
ATOM 1427 C C . ALA A 1 191 ? 16.497 10.611 2.923 1.00 28.39 191 ALA A C 1
ATOM 1429 O O . ALA A 1 191 ? 15.972 10.305 3.990 1.00 28.39 191 ALA A O 1
ATOM 1430 N N . VAL A 1 192 ? 16.359 11.854 2.438 1.00 30.12 192 VAL A N 1
ATOM 1431 C CA . VAL A 1 192 ? 15.597 12.878 3.181 1.00 30.12 192 VAL A CA 1
ATOM 1432 C C . VAL A 1 192 ? 14.883 13.880 2.251 1.00 30.12 192 VAL A C 1
ATOM 1434 O O . VAL A 1 192 ? 15.517 14.683 1.583 1.00 30.12 192 VAL A O 1
ATOM 1437 N N . HIS A 1 193 ? 13.543 13.868 2.317 1.00 30.47 193 HIS A N 1
ATOM 1438 C CA . HIS A 1 193 ? 12.601 14.947 1.955 1.00 30.47 193 HIS A CA 1
ATOM 1439 C C . HIS A 1 193 ? 12.437 15.355 0.480 1.00 30.47 193 HIS A C 1
ATOM 1441 O O . HIS A 1 193 ? 12.766 16.474 0.109 1.00 30.47 193 HIS A O 1
ATOM 1447 N N . LEU A 1 194 ? 11.731 14.543 -0.311 1.00 34.50 194 LEU A N 1
ATOM 1448 C CA . LEU A 1 194 ? 10.950 15.043 -1.453 1.00 34.50 194 LEU A CA 1
ATOM 1449 C C . LEU A 1 194 ? 9.681 14.193 -1.610 1.00 34.50 194 LEU A C 1
ATOM 1451 O O . LEU A 1 194 ? 9.712 13.093 -2.154 1.00 34.50 194 LEU A O 1
ATOM 1455 N N . LEU A 1 195 ? 8.567 14.692 -1.064 1.00 38.38 195 LEU A N 1
ATOM 1456 C CA . LEU A 1 195 ? 7.239 14.091 -1.186 1.00 38.38 195 LEU A CA 1
ATOM 1457 C C . LEU A 1 195 ? 6.510 14.760 -2.351 1.00 38.38 195 LEU A C 1
ATOM 1459 O O . LEU A 1 195 ? 6.182 15.944 -2.271 1.00 38.38 195 LEU A O 1
ATOM 1463 N N . LYS A 1 196 ? 6.207 14.003 -3.407 1.00 46.38 196 LYS A N 1
ATOM 1464 C CA . LYS A 1 196 ? 5.236 14.438 -4.416 1.00 46.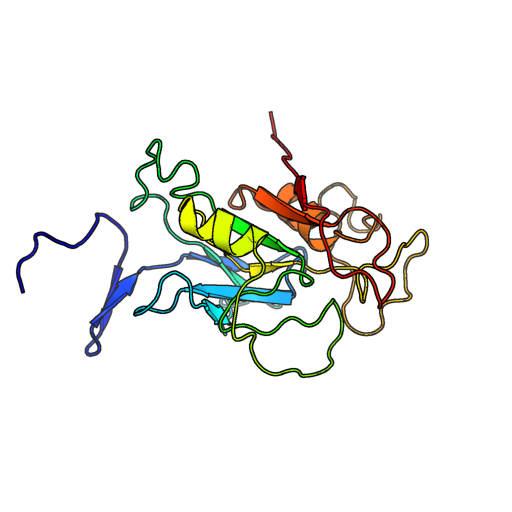38 196 LYS A CA 1
ATOM 1465 C C . LYS A 1 196 ? 3.999 13.561 -4.297 1.00 46.38 196 LYS A C 1
ATOM 1467 O O . LYS A 1 196 ? 4.041 12.359 -4.560 1.00 46.38 196 LYS A O 1
ATOM 1472 N N . LEU A 1 197 ? 2.900 14.182 -3.878 1.00 46.50 197 LEU A N 1
ATOM 1473 C CA . LEU A 1 197 ? 1.560 13.642 -4.062 1.00 46.50 197 LEU A CA 1
ATOM 1474 C C . LEU A 1 197 ? 1.246 13.765 -5.552 1.00 46.50 197 LEU A C 1
ATOM 1476 O O . LEU A 1 197 ? 1.008 14.866 -6.051 1.00 46.50 197 LEU A O 1
ATOM 1480 N N . ILE A 1 198 ? 1.303 12.654 -6.283 1.00 49.06 198 ILE A N 1
ATOM 1481 C CA . ILE A 1 198 ? 0.815 12.646 -7.660 1.00 49.06 198 ILE A CA 1
ATOM 1482 C C . ILE A 1 198 ? -0.709 12.559 -7.564 1.00 49.06 198 ILE A C 1
ATOM 1484 O O . ILE A 1 198 ? -1.253 11.519 -7.204 1.00 49.06 198 ILE A O 1
ATOM 1488 N N . PHE A 1 199 ? -1.388 13.667 -7.858 1.00 36.06 199 PHE A N 1
ATOM 1489 C CA . PHE A 1 199 ? -2.818 13.683 -8.143 1.00 36.06 199 PHE A CA 1
ATOM 1490 C C . PHE A 1 199 ? -2.992 13.614 -9.660 1.00 36.06 199 PHE A C 1
ATOM 1492 O O . PHE A 1 199 ? -2.785 14.607 -10.354 1.00 36.06 199 PHE A O 1
ATOM 1499 N N . MET A 1 200 ? -3.386 12.459 -10.194 1.00 33.47 200 MET A N 1
ATOM 1500 C CA . MET A 1 200 ? -4.046 12.424 -11.498 1.00 33.47 200 MET A CA 1
ATOM 1501 C C . MET A 1 200 ? -5.549 12.487 -11.245 1.00 33.47 200 MET A C 1
ATOM 1503 O O . MET A 1 200 ? -6.207 11.472 -11.053 1.00 33.47 200 MET A O 1
ATOM 1507 N N . SER A 1 201 ? -6.085 13.706 -11.207 1.00 25.89 201 SER A N 1
ATOM 1508 C CA . SER A 1 201 ? -7.528 13.918 -11.299 1.00 25.89 201 SER A CA 1
ATOM 1509 C C . SER A 1 201 ? -7.960 13.583 -12.726 1.00 25.89 201 SER A C 1
ATOM 1511 O O . SER A 1 201 ? -7.640 14.325 -13.653 1.00 25.89 201 SER A O 1
ATOM 1513 N N . LEU A 1 202 ? -8.661 12.465 -12.908 1.00 27.97 202 LEU A N 1
ATOM 1514 C CA . LEU A 1 202 ? -9.413 12.186 -14.130 1.00 27.97 202 LEU A CA 1
ATOM 1515 C C . LEU A 1 202 ? -10.730 12.974 -14.057 1.00 27.97 202 LEU A C 1
ATOM 1517 O O . LEU A 1 202 ? -11.706 12.505 -13.474 1.00 27.97 202 LEU A O 1
ATOM 1521 N N . THR A 1 203 ? -10.726 14.193 -14.595 1.00 33.91 203 THR A N 1
ATOM 1522 C CA . THR A 1 203 ? -11.926 14.761 -15.235 1.00 33.91 203 THR A CA 1
ATOM 1523 C C . THR A 1 203 ? -11.946 14.341 -16.689 1.00 33.91 203 THR A C 1
ATOM 1525 O O . THR A 1 203 ? -10.862 14.450 -17.310 1.00 33.91 203 THR A O 1
#

Organism: NCBI:txid326684